Protein AF-A0A6N9AJL6-F1 (afdb_monomer)

pLDDT: mean 72.52, std 17.29, range [34.59, 95.25]

Sequence (184 aa):
MEKLESLEKQRALCEGCFDDLRELAQIHIEIDPQERRIAPEKPDWIFRLRTVYFHVIAITECDISADGIHIISAELRPVYEQMDILWKCLPHEFRLEEDRKLWTEEARDGLAQYNHPTMVSLALPLLKGGFGDVEVEPIYLQTVVWLGNFIRGYSLALAYLARVLGAESETDSRLLSVLDNSIR

Nearest PDB structures (foldseek):
  6duw-assembly1_A  TM=3.968E-01  e=6.979E-01  Homo sapiens
  8qae-assembly1_A  TM=3.496E-01  e=6.979E-01  synthetic construct
  7piu-assembly1_R  TM=2.916E-01  e=9.698E-01  Homo sapiens
  6wi9-assembly1_R  TM=2.788E-01  e=1.480E+00  Homo sapiens
  8trc-assembly1_B  TM=2.217E-01  e=2.859E+00  Rattus norvegicus

Foldseek 3Di:
DPPDDPPVVLLVLLVLLLVLLVLLLVLCCVLPPPPDDDDPPDPQLNVLLVVLSVLSVVLSPFDSDQLSLLSNLQSLQSNLVSLVVNLVVFPPVLHDPVCPPVSPDCSNVVSVLSHDDPPVVVVCCVPPPGDPDPVDRRDSNVVLSSSLVSSSNSLSSSCRSCVVRVNNPVSVVSSVVSNVSSVD

Secondary structure (DSSP, 8-state):
------HHHHHHHHHHHHHHHHHHHHHHHHHS-TTPPPPTTSHHHHHHHHHHHHHHHHHHTS-SSHHHHHHHHHHHHHHHHHHHHHHTTS-GGGS-STTTTIIIIIHHHHHTTSPPP-GGGTHHHHHHTS----SS---HHHHHHHHHHHHHHHHHHHHHHHHHHT-HHHHHHHHHHHHHHHT-

Radius of gyration: 16.75 Å; Cα contacts (8 Å, |Δi|>4): 155; chains: 1; bounding box: 38×39×46 Å

Mean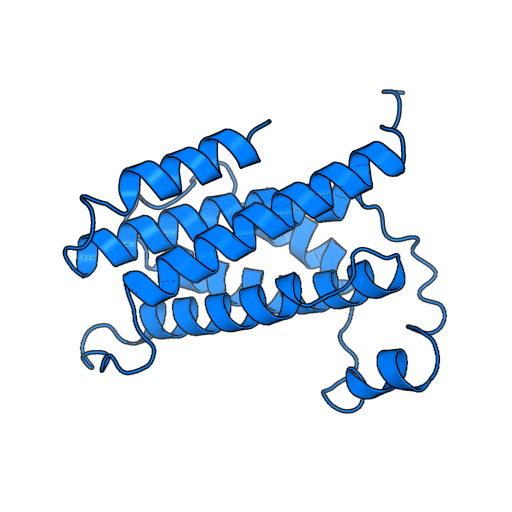 predicted aligned error: 9.89 Å

Solvent-accessible surface area (backbone atoms only — not comparable to full-atom values): 10695 Å² total; per-residue (Å²): 131,79,78,76,71,53,69,69,55,34,49,51,48,42,52,52,48,38,54,46,47,50,51,51,50,53,52,45,45,73,69,56,42,90,85,62,81,76,60,87,90,65,46,68,55,57,53,38,50,52,53,40,45,55,42,47,53,58,46,60,72,49,58,98,44,73,60,28,49,54,53,39,40,34,46,47,50,60,38,47,57,41,46,59,59,37,57,75,69,48,58,73,95,52,53,72,82,88,45,63,63,66,64,52,50,60,48,46,62,56,33,62,75,42,68,73,65,60,86,80,46,66,56,40,33,81,74,70,76,46,73,79,86,66,96,64,80,76,54,48,64,58,52,36,53,51,45,36,53,49,52,53,50,52,44,34,52,50,51,49,50,17,57,78,71,72,46,45,90,75,46,53,66,54,44,48,53,45,49,66,59,61,74,112

Structure (mmCIF, N/CA/C/O backbone):
data_AF-A0A6N9AJL6-F1
#
_entry.id   AF-A0A6N9AJL6-F1
#
loop_
_atom_site.group_PDB
_atom_site.id
_atom_site.type_symbol
_atom_site.label_atom_id
_atom_site.label_alt_id
_atom_site.label_comp_id
_atom_site.label_asym_id
_atom_site.label_entity_id
_atom_site.label_seq_id
_atom_site.pdbx_PDB_ins_code
_atom_site.Cartn_x
_atom_site.Cartn_y
_atom_site.Cartn_z
_atom_site.occupancy
_atom_site.B_iso_or_equiv
_atom_site.auth_seq_id
_atom_site.auth_comp_id
_atom_site.auth_asym_id
_atom_site.auth_atom_id
_atom_site.pdbx_PDB_model_num
ATOM 1 N N . MET A 1 1 ? 9.446 17.957 -25.884 1.00 36.22 1 MET A N 1
ATOM 2 C CA . MET A 1 1 ? 10.065 16.667 -25.524 1.00 36.22 1 MET A CA 1
ATOM 3 C C . MET A 1 1 ? 10.855 16.896 -24.256 1.00 36.22 1 MET A C 1
ATOM 5 O O . MET A 1 1 ? 12.014 17.291 -24.324 1.00 36.22 1 MET A O 1
ATOM 9 N N . GLU A 1 2 ? 10.186 16.771 -23.111 1.00 39.66 2 GLU A N 1
ATOM 10 C CA . GLU A 1 2 ? 10.875 16.678 -21.824 1.00 39.66 2 GLU A CA 1
ATOM 11 C C . GLU A 1 2 ? 11.869 15.520 -21.898 1.00 39.66 2 GLU A C 1
ATOM 13 O O . GLU A 1 2 ? 11.592 14.493 -22.523 1.00 39.66 2 GLU A O 1
ATOM 18 N N . LYS A 1 3 ? 13.072 15.726 -21.359 1.00 44.06 3 LYS A N 1
ATOM 19 C CA . LYS A 1 3 ? 14.089 14.679 -21.303 1.00 44.06 3 LYS A CA 1
ATOM 20 C C . LYS A 1 3 ? 13.499 13.528 -20.496 1.00 44.06 3 LYS A C 1
ATOM 22 O O . LYS A 1 3 ? 13.324 13.687 -19.293 1.00 44.06 3 LYS A O 1
ATOM 27 N N . LEU A 1 4 ? 13.210 12.407 -21.158 1.00 53.19 4 LEU A N 1
ATOM 28 C CA . LEU A 1 4 ? 12.989 11.131 -20.484 1.00 53.19 4 LEU A CA 1
ATOM 29 C C . LEU A 1 4 ? 14.112 10.973 -19.454 1.00 53.19 4 LEU A C 1
ATOM 31 O O . LEU A 1 4 ? 15.293 11.046 -19.810 1.00 53.19 4 LEU A O 1
ATOM 35 N N . GLU A 1 5 ? 13.745 10.865 -18.179 1.00 62.06 5 GLU A N 1
ATOM 36 C CA . GLU A 1 5 ? 14.700 10.577 -17.116 1.00 62.06 5 GLU A CA 1
ATOM 37 C C . GLU A 1 5 ? 15.480 9.312 -17.480 1.00 62.06 5 GLU A C 1
ATOM 39 O O . GLU A 1 5 ? 14.915 8.403 -18.095 1.00 62.06 5 GLU A O 1
ATOM 44 N N . SER A 1 6 ? 16.774 9.242 -17.151 1.00 72.62 6 SER A N 1
ATOM 45 C CA . SER A 1 6 ? 17.553 8.037 -17.453 1.00 72.62 6 SER A CA 1
ATOM 46 C C . SER A 1 6 ? 16.896 6.813 -16.807 1.00 72.62 6 SER A C 1
ATOM 48 O O . SER A 1 6 ? 16.339 6.913 -15.714 1.00 72.62 6 SER A O 1
ATOM 50 N N . LEU A 1 7 ? 16.969 5.651 -17.464 1.00 70.12 7 LEU A N 1
ATOM 51 C CA . LEU A 1 7 ? 16.425 4.391 -16.932 1.00 70.12 7 LEU A CA 1
ATOM 52 C C . LEU A 1 7 ? 16.920 4.102 -15.506 1.00 70.12 7 LEU A C 1
ATOM 54 O O . LEU A 1 7 ? 16.158 3.641 -14.667 1.00 70.12 7 LEU A O 1
ATOM 58 N N . GLU A 1 8 ? 18.175 4.447 -15.213 1.00 74.88 8 GLU A N 1
ATOM 59 C CA . GLU A 1 8 ? 18.763 4.350 -13.872 1.00 74.88 8 GLU A CA 1
ATOM 60 C C . GLU A 1 8 ? 18.028 5.214 -12.840 1.00 74.88 8 GLU A C 1
ATOM 62 O O . GLU A 1 8 ? 17.787 4.763 -11.724 1.00 74.88 8 GLU A O 1
ATOM 67 N N . LYS A 1 9 ? 17.624 6.437 -13.211 1.00 76.88 9 LYS A N 1
ATOM 68 C CA . LYS A 1 9 ? 16.857 7.319 -12.327 1.00 76.88 9 LYS A CA 1
ATOM 69 C C . LYS A 1 9 ? 15.448 6.775 -12.095 1.00 76.88 9 LYS A C 1
ATOM 71 O O . LYS A 1 9 ? 14.994 6.756 -10.959 1.00 76.88 9 LYS A O 1
ATOM 76 N N . GLN A 1 10 ? 14.787 6.279 -13.140 1.00 75.19 10 GLN A N 1
ATOM 77 C CA . GLN A 1 10 ? 13.452 5.686 -13.009 1.00 75.19 10 GLN A CA 1
ATOM 78 C C . GLN A 1 10 ? 13.478 4.421 -12.138 1.00 75.19 10 GLN A C 1
ATOM 80 O O . GLN A 1 10 ? 12.600 4.221 -11.304 1.00 75.19 10 GLN A O 1
ATOM 85 N N . ARG A 1 11 ? 14.526 3.600 -12.273 1.00 78.88 11 ARG A N 1
ATOM 86 C CA . ARG A 1 11 ? 14.757 2.443 -11.405 1.00 78.88 11 ARG A CA 1
ATOM 87 C C . ARG A 1 11 ? 14.961 2.857 -9.947 1.00 78.88 11 ARG A C 1
ATOM 89 O O . ARG A 1 11 ? 14.326 2.276 -9.075 1.00 78.88 11 ARG A O 1
ATOM 96 N N . ALA A 1 12 ? 15.787 3.872 -9.692 1.00 83.50 12 ALA A N 1
ATOM 97 C CA . ALA A 1 12 ? 16.006 4.391 -8.341 1.00 83.50 12 ALA A CA 1
ATOM 98 C C . ALA A 1 12 ? 14.714 4.949 -7.711 1.00 83.50 12 ALA A C 1
ATOM 100 O O . ALA A 1 12 ? 14.488 4.790 -6.516 1.00 83.50 12 ALA A O 1
ATOM 101 N N . LEU A 1 13 ? 13.834 5.563 -8.511 1.00 83.06 13 LEU A N 1
ATOM 102 C CA . LEU A 1 13 ? 12.513 6.004 -8.050 1.00 83.06 13 LEU A CA 1
ATOM 103 C C . LEU A 1 13 ? 11.596 4.821 -7.699 1.00 83.06 13 LEU A C 1
ATOM 105 O O . LEU A 1 13 ? 10.916 4.864 -6.675 1.00 83.06 13 LEU A O 1
ATOM 109 N N . CYS A 1 14 ? 11.604 3.744 -8.496 1.00 83.56 14 CYS A N 1
ATOM 110 C CA . CYS A 1 14 ? 10.906 2.504 -8.137 1.00 83.56 14 CYS A CA 1
ATOM 111 C C . CYS A 1 14 ? 11.454 1.897 -6.837 1.00 83.56 14 CYS A C 1
ATOM 113 O O . CYS A 1 14 ? 10.671 1.461 -5.997 1.00 83.56 14 CYS A O 1
ATOM 115 N N . GLU A 1 15 ? 12.778 1.885 -6.659 1.00 86.81 15 GLU A N 1
ATOM 116 C CA . GLU A 1 15 ? 13.434 1.422 -5.427 1.00 86.81 15 GLU A CA 1
ATOM 117 C C . GLU A 1 15 ? 12.969 2.241 -4.213 1.00 86.81 15 GLU A C 1
ATOM 119 O O . GLU A 1 15 ? 12.563 1.658 -3.209 1.00 86.81 15 GLU A O 1
ATOM 124 N N . GLY A 1 16 ? 12.895 3.570 -4.339 1.00 89.38 16 GLY A N 1
ATOM 125 C CA . GLY A 1 16 ? 12.339 4.436 -3.294 1.00 89.38 16 GLY A CA 1
ATOM 126 C C . GLY A 1 16 ? 10.878 4.115 -2.956 1.00 89.38 16 GLY A C 1
ATOM 127 O O . GLY A 1 16 ? 10.529 3.997 -1.785 1.00 89.38 16 GLY A O 1
ATOM 128 N N . CYS A 1 17 ? 10.035 3.867 -3.964 1.00 89.75 17 CYS A N 1
ATOM 129 C CA . CYS A 1 17 ? 8.646 3.454 -3.736 1.00 89.75 17 CYS A CA 1
ATOM 130 C C . CYS A 1 17 ? 8.547 2.120 -2.974 1.00 89.75 17 CYS A C 1
ATOM 132 O O . CYS A 1 17 ? 7.619 1.904 -2.197 1.00 89.75 17 CYS A O 1
ATOM 134 N N . PHE A 1 18 ? 9.484 1.201 -3.205 1.00 90.19 18 PHE A N 1
ATOM 135 C CA . PHE A 1 18 ? 9.527 -0.086 -2.512 1.00 90.19 18 PHE A CA 1
ATOM 136 C C . PHE A 1 18 ? 9.895 0.082 -1.044 1.00 90.19 18 PHE A C 1
ATOM 138 O O . PHE A 1 18 ? 9.300 -0.572 -0.189 1.00 90.19 18 PHE A O 1
ATOM 145 N N . ASP A 1 19 ? 10.846 0.962 -0.751 1.00 92.06 19 ASP A N 1
ATOM 146 C CA . ASP A 1 19 ? 11.224 1.288 0.621 1.00 92.06 19 ASP A CA 1
ATOM 147 C C . ASP A 1 19 ? 10.063 1.946 1.378 1.00 92.06 19 ASP A C 1
ATOM 149 O O . ASP A 1 19 ? 9.749 1.525 2.493 1.00 92.06 19 ASP A O 1
ATOM 153 N N . ASP A 1 20 ? 9.343 2.871 0.739 1.00 93.69 20 ASP A N 1
ATOM 154 C CA . ASP A 1 20 ? 8.124 3.468 1.295 1.00 93.69 20 ASP A CA 1
ATOM 155 C C . ASP A 1 20 ? 7.046 2.404 1.575 1.00 93.69 20 ASP A C 1
ATOM 157 O O . ASP A 1 20 ? 6.430 2.388 2.641 1.00 93.69 20 ASP A O 1
ATOM 161 N N . LEU A 1 21 ? 6.832 1.463 0.651 1.00 93.06 21 LEU A N 1
ATOM 162 C CA . LEU A 1 21 ? 5.878 0.368 0.839 1.00 93.06 21 LEU A CA 1
ATOM 163 C C . LEU A 1 21 ? 6.270 -0.586 1.976 1.00 93.06 21 LEU A C 1
ATOM 165 O O . LEU A 1 21 ? 5.392 -1.031 2.720 1.00 93.06 21 LEU A O 1
ATOM 169 N N . ARG A 1 22 ? 7.564 -0.880 2.149 1.00 93.88 22 ARG A N 1
ATOM 170 C CA . ARG A 1 22 ? 8.064 -1.675 3.286 1.00 93.88 22 ARG A CA 1
ATOM 171 C C . ARG A 1 22 ? 7.805 -0.963 4.607 1.00 93.88 22 ARG A C 1
ATOM 173 O O . ARG A 1 22 ? 7.332 -1.595 5.552 1.00 93.88 22 ARG A O 1
ATOM 180 N N . GLU A 1 23 ? 8.051 0.342 4.658 1.00 94.75 23 GLU A N 1
ATOM 181 C CA . GLU A 1 23 ? 7.764 1.154 5.840 1.00 94.75 23 GLU A CA 1
ATOM 182 C C . GLU A 1 23 ? 6.261 1.154 6.160 1.00 94.75 23 GLU A C 1
ATOM 184 O O . GLU A 1 23 ? 5.869 0.916 7.302 1.00 94.75 23 GLU A O 1
ATOM 189 N N . LEU A 1 24 ? 5.391 1.304 5.156 1.00 95.25 24 LEU A N 1
ATOM 190 C CA . LEU A 1 24 ? 3.939 1.224 5.353 1.00 95.25 24 LEU A CA 1
ATOM 191 C C . LEU A 1 24 ? 3.468 -0.166 5.798 1.00 95.25 24 LEU A C 1
ATOM 193 O O . LEU A 1 24 ? 2.533 -0.271 6.593 1.00 95.25 24 LEU A O 1
ATOM 197 N N . ALA A 1 25 ? 4.097 -1.243 5.322 1.00 93.75 25 ALA A N 1
ATOM 198 C CA . ALA A 1 25 ? 3.806 -2.594 5.795 1.00 93.75 25 ALA A CA 1
ATOM 199 C C . ALA A 1 25 ? 4.175 -2.769 7.277 1.00 93.75 25 ALA A C 1
ATOM 201 O O . ALA A 1 25 ? 3.409 -3.368 8.037 1.00 93.75 25 ALA A O 1
ATOM 202 N N . GLN A 1 26 ? 5.311 -2.206 7.693 1.00 94.38 26 GLN A N 1
ATOM 203 C CA . GLN A 1 26 ? 5.742 -2.200 9.086 1.00 94.38 26 GLN A CA 1
ATOM 204 C C . GLN A 1 26 ? 4.790 -1.373 9.966 1.00 94.38 26 GLN A C 1
ATOM 206 O O . GLN A 1 26 ? 4.356 -1.836 11.018 1.00 94.38 26 GLN A O 1
ATOM 211 N N . ILE A 1 27 ? 4.374 -0.194 9.505 1.00 94.06 27 ILE A N 1
ATOM 212 C CA . ILE A 1 27 ? 3.364 0.620 10.194 1.00 94.06 27 ILE A CA 1
ATOM 213 C C . ILE A 1 27 ? 2.037 -0.147 10.324 1.00 94.06 27 ILE A C 1
ATOM 215 O O . ILE A 1 27 ? 1.430 -0.163 11.394 1.00 94.06 27 ILE A O 1
ATOM 219 N N . HIS A 1 28 ? 1.588 -0.830 9.265 1.00 94.44 28 HIS A N 1
ATOM 220 C CA . HIS A 1 28 ? 0.349 -1.607 9.311 1.00 94.44 28 HIS A CA 1
ATOM 221 C C . HIS A 1 28 ? 0.384 -2.655 10.420 1.00 94.44 28 HIS A C 1
ATOM 223 O O . HIS A 1 28 ? -0.555 -2.710 11.209 1.00 94.44 28 HIS A O 1
ATOM 229 N N . ILE A 1 29 ? 1.432 -3.484 10.494 1.00 93.25 29 ILE A N 1
ATOM 230 C CA . ILE A 1 29 ? 1.467 -4.590 11.461 1.00 93.25 29 ILE A CA 1
ATOM 231 C C . ILE A 1 29 ? 1.535 -4.097 12.912 1.00 93.25 29 ILE A C 1
ATOM 233 O O . ILE A 1 29 ? 1.043 -4.773 13.813 1.00 93.25 29 ILE A O 1
ATOM 237 N N . GLU A 1 30 ? 2.100 -2.913 13.140 1.00 92.19 30 GLU A N 1
ATOM 238 C CA . GLU A 1 30 ? 2.126 -2.276 14.456 1.00 92.19 30 GLU A CA 1
ATOM 239 C C . GLU A 1 30 ? 0.742 -1.768 14.881 1.00 92.19 30 GLU A C 1
ATOM 241 O O . GLU A 1 30 ? 0.355 -1.935 16.038 1.00 92.19 30 GLU A O 1
ATOM 246 N N . ILE A 1 31 ? -0.033 -1.204 13.947 1.00 91.44 31 ILE A N 1
ATOM 247 C CA . ILE A 1 31 ? -1.404 -0.739 14.206 1.00 91.44 31 ILE A CA 1
ATOM 248 C C . ILE A 1 31 ? -2.384 -1.923 14.308 1.00 91.44 31 ILE A C 1
ATOM 250 O O . ILE A 1 31 ? -3.256 -1.966 15.182 1.00 91.44 31 ILE A O 1
ATOM 254 N N . ASP A 1 32 ? -2.281 -2.875 13.381 1.00 90.44 32 ASP A N 1
ATOM 255 C CA . ASP A 1 32 ? -3.158 -4.033 13.233 1.00 90.44 32 ASP A CA 1
ATOM 256 C C . ASP A 1 32 ? -2.355 -5.339 13.116 1.00 90.44 32 ASP A C 1
ATOM 258 O O . ASP A 1 32 ? -2.196 -5.886 12.018 1.00 90.44 32 ASP A O 1
ATOM 262 N N . PRO A 1 33 ? -1.880 -5.890 14.249 1.00 86.25 33 PRO A N 1
ATOM 263 C CA . PRO A 1 33 ? -1.168 -7.158 14.242 1.00 86.25 33 PRO A CA 1
ATOM 264 C C . PRO A 1 33 ? -2.085 -8.293 13.771 1.00 86.25 33 PRO A C 1
ATOM 266 O O . PRO A 1 33 ? -3.279 -8.325 14.086 1.00 86.25 33 PRO A O 1
ATOM 269 N N . GLN A 1 34 ? -1.524 -9.274 13.055 1.00 77.44 34 GLN A N 1
ATOM 270 C CA . GLN A 1 34 ? -2.279 -10.382 12.438 1.00 77.44 34 GLN A CA 1
ATOM 271 C C . GLN A 1 34 ? -3.184 -11.140 13.426 1.00 77.44 34 GLN A C 1
ATOM 273 O O . GLN A 1 34 ? -4.262 -11.615 13.065 1.00 77.44 34 GLN A O 1
ATOM 278 N N . GLU A 1 35 ? -2.767 -11.218 14.686 1.00 81.38 35 GLU A N 1
ATOM 279 C CA . GLU A 1 35 ? -3.455 -11.919 15.773 1.00 81.38 35 GLU A CA 1
ATOM 280 C C . GLU A 1 35 ? -4.677 -11.155 16.307 1.00 81.38 35 GLU A C 1
ATOM 282 O O . GLU A 1 35 ? -5.539 -11.737 16.979 1.00 81.38 35 GLU A O 1
ATOM 287 N N . ARG A 1 36 ? -4.786 -9.850 16.015 1.00 83.69 36 ARG A N 1
ATOM 288 C CA . ARG A 1 36 ? -5.891 -9.016 16.488 1.00 83.69 36 ARG A CA 1
ATOM 289 C C . ARG A 1 36 ? -7.202 -9.505 15.881 1.00 83.69 36 ARG A C 1
ATOM 291 O O . ARG A 1 36 ? -7.364 -9.588 14.660 1.00 83.69 36 ARG A O 1
ATOM 298 N N . ARG A 1 37 ? -8.182 -9.780 16.744 1.00 81.06 37 ARG A N 1
ATOM 299 C CA . ARG A 1 37 ? -9.553 -10.096 16.324 1.00 81.06 37 ARG A CA 1
ATOM 300 C C . ARG A 1 37 ? -10.261 -8.829 15.857 1.00 81.06 37 ARG A C 1
ATOM 302 O O . ARG A 1 37 ? -10.263 -7.820 16.558 1.00 81.06 37 ARG A O 1
ATOM 309 N N . ILE A 1 38 ? -10.905 -8.904 14.697 1.00 75.38 38 ILE A N 1
ATOM 310 C CA . ILE A 1 38 ? -11.720 -7.810 14.168 1.00 75.38 38 ILE A CA 1
ATOM 311 C C . ILE A 1 38 ? -13.131 -7.942 14.739 1.00 75.38 38 ILE A C 1
ATOM 313 O O . ILE A 1 38 ? -13.769 -8.988 14.605 1.00 75.38 38 ILE A O 1
ATOM 317 N N . ALA A 1 39 ? -13.610 -6.885 15.395 1.00 69.06 39 ALA A N 1
ATOM 318 C CA . ALA A 1 39 ? -14.975 -6.836 15.900 1.00 69.06 39 ALA A CA 1
ATOM 319 C C . ALA A 1 39 ? -15.978 -6.930 14.727 1.00 69.06 39 ALA A C 1
ATOM 321 O O . ALA A 1 39 ? -15.790 -6.257 13.708 1.00 69.06 39 ALA A O 1
ATOM 322 N N . PRO A 1 40 ? -17.062 -7.714 14.858 1.00 65.19 40 PRO A N 1
ATOM 323 C CA . PRO A 1 40 ? -17.996 -8.011 13.764 1.00 65.19 40 PRO A CA 1
ATOM 324 C C . PRO A 1 40 ? -18.806 -6.801 13.271 1.00 65.19 40 PRO A C 1
ATOM 326 O O . PRO A 1 40 ? -19.533 -6.906 12.290 1.00 65.19 40 PRO A O 1
ATOM 329 N N . GLU A 1 41 ? -18.676 -5.652 13.929 1.00 66.38 41 GLU A N 1
ATOM 330 C CA . GLU A 1 41 ? -19.482 -4.452 13.692 1.00 66.38 41 GLU A CA 1
ATOM 331 C C . GLU A 1 41 ? -18.886 -3.525 12.614 1.00 66.38 41 GLU A C 1
ATOM 333 O O . GLU A 1 41 ? -19.597 -2.688 12.063 1.00 66.38 41 GLU A O 1
ATOM 338 N N . LYS A 1 42 ? -17.591 -3.681 12.274 1.00 62.31 42 LYS A N 1
ATOM 339 C CA . LYS A 1 42 ? -16.900 -2.951 11.183 1.00 62.31 42 LYS A CA 1
ATOM 340 C C . LYS A 1 42 ? -15.901 -3.818 10.374 1.00 62.31 42 LYS A C 1
ATOM 342 O O . LYS A 1 42 ? -14.765 -3.390 10.169 1.00 62.31 42 LYS A O 1
ATOM 347 N N . PRO A 1 43 ? -16.267 -5.033 9.925 1.00 63.47 43 PRO A N 1
ATOM 348 C CA . PRO A 1 43 ? -15.310 -5.992 9.379 1.00 63.47 43 PRO A CA 1
ATOM 349 C C . PRO A 1 43 ? -14.754 -5.590 8.007 1.00 63.47 43 PRO A C 1
ATOM 351 O O . PRO A 1 43 ? -13.563 -5.758 7.766 1.00 63.47 43 PRO A O 1
ATOM 354 N N . ASP A 1 44 ? -15.587 -5.050 7.112 1.00 78.31 44 ASP A N 1
ATOM 355 C CA . ASP A 1 44 ? -15.275 -5.067 5.675 1.00 78.31 44 ASP A CA 1
ATOM 356 C C . ASP A 1 44 ? -14.032 -4.244 5.303 1.00 78.31 44 ASP A C 1
ATOM 358 O O . ASP A 1 44 ? -13.126 -4.760 4.657 1.00 78.31 44 ASP A O 1
ATOM 362 N N . TRP A 1 45 ? -13.921 -2.992 5.756 1.00 84.00 45 TRP A N 1
ATOM 363 C CA . TRP A 1 45 ? -12.801 -2.140 5.343 1.00 84.00 45 TRP A CA 1
ATOM 364 C C . TRP A 1 45 ? -11.468 -2.534 6.003 1.00 84.00 45 TRP A C 1
ATOM 366 O O . TRP A 1 45 ? -10.430 -2.435 5.358 1.00 84.00 45 TRP A O 1
ATOM 376 N N . ILE A 1 46 ? -11.476 -3.051 7.239 1.00 87.06 46 ILE A N 1
ATOM 377 C CA . ILE A 1 46 ? -10.253 -3.551 7.893 1.00 87.06 46 ILE A CA 1
ATOM 378 C C . ILE A 1 46 ? -9.762 -4.821 7.187 1.00 87.06 46 ILE A C 1
ATOM 380 O O . ILE A 1 46 ? -8.571 -4.950 6.915 1.00 87.06 46 ILE A O 1
ATOM 384 N N . PHE A 1 47 ? -10.665 -5.746 6.835 1.00 86.38 47 PHE A N 1
ATOM 385 C CA . PHE A 1 47 ? -10.287 -6.934 6.063 1.00 86.38 47 PHE A CA 1
ATOM 386 C C . PHE A 1 47 ? -9.690 -6.565 4.707 1.00 86.38 47 PHE A C 1
ATOM 388 O O . PHE A 1 47 ? -8.659 -7.119 4.335 1.00 86.38 47 PHE A O 1
ATOM 395 N N . ARG A 1 48 ? -10.281 -5.593 4.005 1.00 88.19 48 ARG A N 1
ATOM 396 C CA . ARG A 1 48 ? -9.722 -5.073 2.749 1.00 88.19 48 ARG A CA 1
ATOM 397 C C . ARG A 1 48 ? -8.337 -4.481 2.943 1.00 88.19 48 ARG A C 1
ATOM 399 O O . ARG A 1 48 ? -7.457 -4.753 2.136 1.00 88.19 48 ARG A O 1
ATOM 406 N N . LEU A 1 49 ? -8.126 -3.725 4.019 1.00 90.12 49 LEU A N 1
ATOM 407 C CA . LEU A 1 49 ? -6.819 -3.151 4.319 1.00 90.12 49 LEU A CA 1
ATOM 408 C C . LEU A 1 49 ? -5.777 -4.248 4.576 1.00 90.12 49 LEU A C 1
ATOM 410 O O . LEU A 1 49 ? -4.659 -4.148 4.082 1.00 90.12 49 LEU A O 1
ATOM 414 N N . ARG A 1 50 ? -6.143 -5.336 5.268 1.00 89.00 50 ARG A N 1
ATOM 415 C CA . ARG A 1 50 ? -5.273 -6.517 5.420 1.00 89.00 50 ARG A CA 1
ATOM 416 C C . ARG A 1 50 ? -4.987 -7.205 4.083 1.00 89.00 50 ARG A C 1
ATOM 418 O O . ARG A 1 50 ? -3.866 -7.643 3.856 1.00 89.00 50 ARG A O 1
ATOM 425 N N . THR A 1 51 ? -5.967 -7.287 3.181 1.00 89.19 51 THR A N 1
ATOM 426 C CA . THR A 1 51 ? -5.733 -7.777 1.812 1.00 89.19 51 THR A CA 1
ATOM 427 C C . THR A 1 51 ? -4.727 -6.895 1.076 1.00 89.19 51 THR A C 1
ATOM 429 O O . THR A 1 51 ? -3.790 -7.423 0.488 1.00 89.19 51 THR A O 1
ATOM 432 N N . VAL A 1 52 ? -4.867 -5.56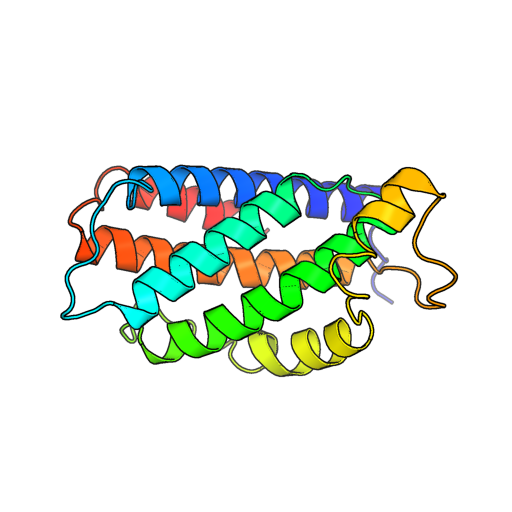8 1.164 1.00 90.25 52 VAL A N 1
ATOM 433 C CA . VAL A 1 52 ? -3.893 -4.611 0.613 1.00 90.25 52 VAL A CA 1
ATOM 434 C C . VAL A 1 52 ? -2.503 -4.861 1.196 1.00 90.25 52 VAL A C 1
ATOM 436 O O . VAL A 1 52 ? -1.552 -4.976 0.434 1.00 90.25 52 VAL A O 1
ATOM 439 N N . TYR A 1 53 ? -2.385 -5.038 2.514 1.00 90.94 53 TYR A N 1
ATOM 440 C CA . TYR A 1 53 ? -1.119 -5.379 3.166 1.00 90.94 53 TYR A CA 1
ATOM 441 C C . TYR A 1 53 ? -0.452 -6.629 2.573 1.00 90.94 53 TYR A C 1
ATOM 443 O O . TYR A 1 53 ? 0.743 -6.600 2.297 1.00 90.94 53 TYR A O 1
ATOM 451 N N . PHE A 1 54 ? -1.192 -7.712 2.320 1.00 86.31 54 PHE A N 1
ATOM 452 C CA . PHE A 1 54 ? -0.594 -8.918 1.731 1.00 86.31 54 PHE A CA 1
ATOM 453 C C . PHE A 1 54 ? -0.048 -8.681 0.319 1.00 86.31 54 PHE A C 1
ATOM 455 O O . PHE A 1 54 ? 1.020 -9.193 -0.011 1.00 86.31 54 PHE A O 1
ATOM 462 N N . HIS A 1 55 ? -0.729 -7.866 -0.487 1.00 86.44 55 HIS A N 1
ATOM 463 C CA . HIS A 1 55 ? -0.208 -7.458 -1.791 1.00 86.44 55 HIS A CA 1
ATOM 464 C C . HIS A 1 55 ? 1.020 -6.547 -1.667 1.00 86.44 55 HIS A C 1
ATOM 466 O O . HIS A 1 55 ? 1.941 -6.670 -2.465 1.00 86.44 55 HIS A O 1
ATOM 472 N N . VAL A 1 56 ? 1.083 -5.673 -0.654 1.00 89.75 56 VAL A N 1
ATOM 473 C CA . VAL A 1 56 ? 2.287 -4.867 -0.375 1.00 89.75 56 VAL A CA 1
ATOM 474 C C . VAL A 1 56 ? 3.488 -5.768 -0.126 1.00 89.75 56 VAL A C 1
ATOM 476 O O . VAL A 1 56 ? 4.531 -5.561 -0.738 1.00 89.75 56 VAL A O 1
ATOM 479 N N . ILE A 1 57 ? 3.333 -6.789 0.720 1.00 86.06 57 ILE A N 1
ATOM 480 C CA . ILE A 1 57 ? 4.404 -7.756 0.986 1.00 86.06 57 ILE A CA 1
ATOM 481 C C . ILE A 1 57 ? 4.855 -8.415 -0.321 1.00 86.06 57 ILE A C 1
ATOM 483 O O . ILE A 1 57 ? 6.037 -8.330 -0.653 1.00 86.06 57 ILE A O 1
ATOM 487 N N . ALA A 1 58 ? 3.917 -8.950 -1.111 1.00 82.69 58 ALA A N 1
ATOM 488 C CA . ALA A 1 58 ? 4.221 -9.581 -2.397 1.00 82.69 58 ALA A CA 1
ATOM 489 C C . ALA A 1 58 ? 4.960 -8.640 -3.370 1.00 82.69 58 ALA A C 1
ATOM 491 O O . ALA A 1 58 ? 5.945 -9.040 -3.988 1.00 82.69 58 ALA A O 1
ATOM 492 N N . ILE A 1 59 ? 4.534 -7.375 -3.470 1.00 84.88 59 ILE A N 1
ATOM 493 C CA . ILE A 1 59 ? 5.202 -6.355 -4.291 1.00 84.88 59 ILE A CA 1
ATOM 494 C C . ILE A 1 59 ? 6.639 -6.139 -3.805 1.00 84.88 59 ILE A C 1
ATOM 496 O O . ILE A 1 59 ? 7.566 -6.183 -4.607 1.00 84.88 59 ILE A O 1
ATOM 500 N N . THR A 1 60 ? 6.843 -5.935 -2.501 1.00 86.12 60 THR A N 1
ATOM 501 C CA . THR A 1 60 ? 8.160 -5.580 -1.938 1.00 86.12 60 THR A CA 1
ATOM 502 C C . THR A 1 60 ? 9.181 -6.722 -1.923 1.00 86.12 60 THR A C 1
ATOM 504 O O . THR A 1 60 ? 10.377 -6.459 -1.747 1.00 86.12 60 THR A O 1
ATOM 507 N N . GLU A 1 61 ? 8.723 -7.964 -2.109 1.00 82.38 61 GLU A N 1
ATOM 508 C CA 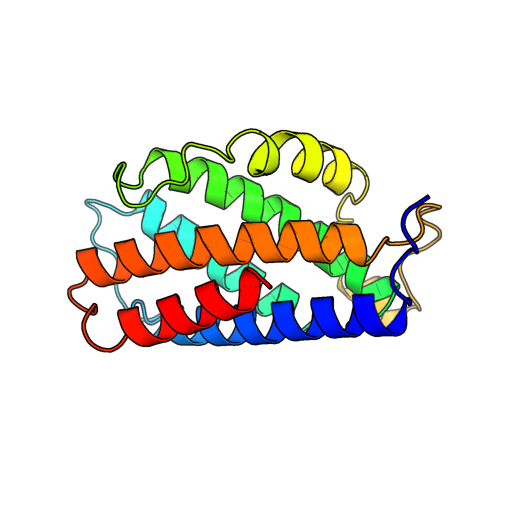. GLU A 1 61 ? 9.547 -9.168 -2.284 1.00 82.38 61 GLU A CA 1
ATOM 509 C C . GLU A 1 61 ? 10.005 -9.379 -3.739 1.00 82.38 61 GLU A C 1
ATOM 511 O O . GLU A 1 61 ? 10.865 -10.222 -3.994 1.00 82.38 61 GLU A O 1
ATOM 516 N N . CYS A 1 62 ? 9.460 -8.624 -4.699 1.00 79.75 62 CYS A N 1
ATOM 517 C CA . CYS A 1 62 ? 9.856 -8.713 -6.101 1.00 79.75 62 CYS A CA 1
ATOM 518 C C . CYS A 1 62 ? 11.184 -7.989 -6.377 1.00 79.75 62 CYS A C 1
ATOM 520 O O . CYS A 1 62 ? 11.450 -6.908 -5.849 1.00 79.75 62 CYS A O 1
ATOM 522 N N . ASP A 1 63 ? 11.988 -8.543 -7.288 1.00 73.56 63 ASP A N 1
ATOM 523 C CA . ASP A 1 63 ? 13.161 -7.853 -7.830 1.00 73.56 63 ASP A CA 1
ATOM 524 C C . ASP A 1 63 ? 12.739 -6.697 -8.744 1.00 73.56 63 ASP A C 1
ATOM 526 O O . ASP A 1 63 ? 11.832 -6.835 -9.559 1.00 73.56 63 ASP A O 1
ATOM 530 N N . ILE A 1 64 ? 13.448 -5.567 -8.694 1.00 71.81 64 ILE A N 1
ATOM 531 C CA . ILE A 1 64 ? 13.199 -4.431 -9.598 1.00 71.81 64 ILE A CA 1
ATOM 532 C C . ILE A 1 64 ? 13.972 -4.668 -10.903 1.00 71.81 64 ILE A C 1
ATOM 534 O O . ILE A 1 64 ? 15.056 -4.130 -11.146 1.00 71.81 64 ILE A O 1
ATOM 538 N N . SER A 1 65 ? 13.416 -5.559 -11.721 1.00 68.31 65 SER A N 1
ATOM 539 C CA . SER A 1 65 ? 13.851 -5.919 -13.074 1.00 68.31 65 SER A CA 1
ATOM 540 C C . SER A 1 65 ? 12.680 -5.779 -14.053 1.00 68.31 65 SER A C 1
ATOM 542 O O . SER A 1 65 ? 11.543 -5.604 -13.622 1.00 68.31 65 SER A O 1
ATOM 544 N N . ALA A 1 66 ? 12.920 -5.882 -15.364 1.00 61.84 66 ALA A N 1
ATOM 545 C CA . ALA A 1 66 ? 11.830 -5.854 -16.345 1.00 61.84 66 ALA A CA 1
ATOM 546 C C . ALA A 1 66 ? 10.769 -6.939 -16.053 1.00 61.84 66 ALA A C 1
ATOM 548 O O . ALA A 1 66 ? 9.582 -6.628 -15.989 1.00 61.84 66 ALA A O 1
ATOM 549 N N . ASP A 1 67 ? 11.199 -8.172 -15.760 1.00 61.31 67 ASP A N 1
ATOM 550 C CA . ASP A 1 67 ? 10.312 -9.269 -15.340 1.00 61.31 67 ASP A CA 1
ATOM 551 C C . ASP A 1 67 ? 9.585 -8.960 -14.026 1.00 61.31 67 ASP A C 1
ATOM 553 O O . ASP A 1 67 ? 8.397 -9.243 -13.877 1.00 61.31 67 ASP A O 1
ATOM 557 N N . GLY A 1 68 ? 10.284 -8.340 -13.075 1.00 61.16 68 GLY A N 1
ATOM 558 C CA . GLY A 1 68 ? 9.705 -7.931 -11.803 1.00 61.16 68 GLY A CA 1
ATOM 559 C C . GLY A 1 68 ? 8.611 -6.880 -11.946 1.00 61.16 68 GLY A C 1
ATOM 560 O O . GLY A 1 68 ? 7.571 -7.000 -11.306 1.00 61.16 68 GLY A O 1
ATOM 561 N N . ILE A 1 69 ? 8.772 -5.900 -12.841 1.00 67.38 69 ILE A N 1
ATOM 562 C CA . ILE A 1 69 ? 7.746 -4.878 -13.111 1.00 67.38 69 ILE A CA 1
ATOM 563 C C . ILE A 1 69 ? 6.448 -5.503 -13.641 1.00 67.38 69 ILE A C 1
ATOM 565 O O . ILE A 1 69 ? 5.360 -5.034 -13.290 1.00 67.38 69 ILE A O 1
ATOM 569 N N . HIS A 1 70 ? 6.524 -6.591 -14.412 1.00 65.50 70 HIS A N 1
ATOM 570 C CA . HIS A 1 70 ? 5.328 -7.320 -14.842 1.00 65.50 70 HIS A CA 1
ATOM 571 C C . HIS A 1 70 ? 4.594 -7.978 -13.662 1.00 65.50 70 HIS A C 1
ATOM 573 O O . HIS A 1 70 ? 3.367 -7.884 -13.589 1.00 65.50 70 HIS A O 1
ATOM 579 N N . ILE A 1 71 ? 5.324 -8.580 -12.714 1.00 65.56 71 ILE A N 1
ATOM 580 C CA . ILE A 1 71 ? 4.743 -9.153 -11.483 1.00 65.56 71 ILE A CA 1
ATOM 581 C C . ILE A 1 71 ? 4.100 -8.051 -10.640 1.00 65.56 71 ILE A C 1
ATOM 583 O O . ILE A 1 71 ? 2.940 -8.160 -10.250 1.00 65.56 71 ILE A O 1
ATOM 587 N N . ILE A 1 72 ? 4.824 -6.953 -10.427 1.00 74.12 72 ILE A N 1
ATOM 588 C CA . ILE A 1 72 ? 4.368 -5.800 -9.644 1.00 74.12 72 ILE A CA 1
ATOM 589 C C . ILE A 1 72 ? 3.076 -5.228 -10.229 1.00 74.12 72 ILE A C 1
ATOM 591 O O . ILE A 1 72 ? 2.128 -4.952 -9.500 1.00 74.12 72 ILE A O 1
ATOM 595 N N . SER A 1 73 ? 3.007 -5.089 -11.552 1.00 68.94 73 SER A N 1
ATOM 596 C CA . SER A 1 73 ? 1.811 -4.597 -12.241 1.00 68.94 73 SER A CA 1
ATOM 597 C C . SER A 1 73 ? 0.612 -5.533 -12.023 1.00 68.94 73 SER A C 1
ATOM 599 O O . SER A 1 73 ? -0.499 -5.076 -11.748 1.00 68.94 73 SER A O 1
ATOM 601 N N . ALA A 1 74 ? 0.827 -6.850 -12.055 1.00 68.81 74 ALA A N 1
ATOM 6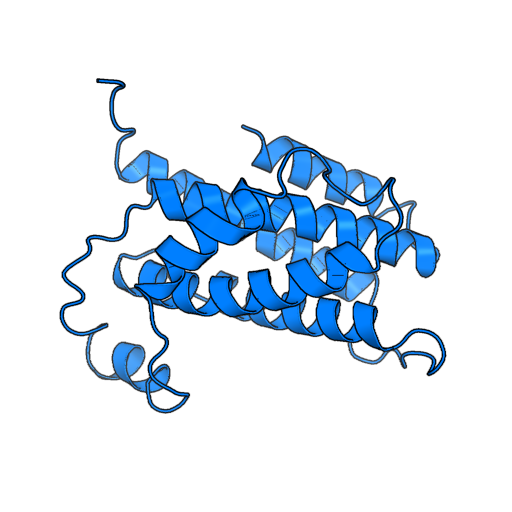02 C CA . ALA A 1 74 ? -0.232 -7.818 -11.778 1.00 68.81 74 ALA A CA 1
ATOM 603 C C . ALA A 1 74 ? -0.752 -7.740 -10.326 1.00 68.81 74 ALA A C 1
ATOM 605 O O . ALA A 1 74 ? -1.954 -7.900 -10.115 1.00 68.81 74 ALA A O 1
ATOM 606 N N . GLU A 1 75 ? 0.117 -7.448 -9.353 1.00 78.81 75 GL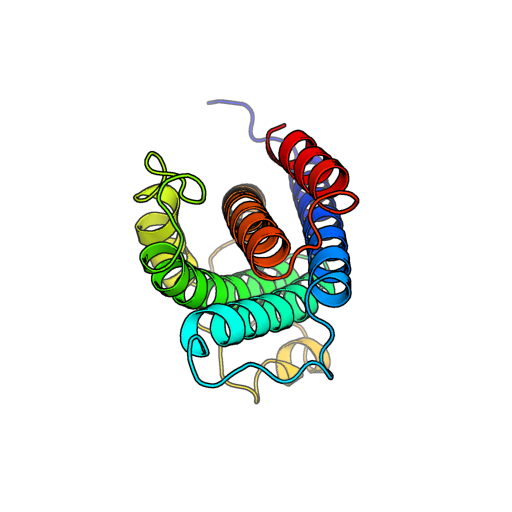U A N 1
ATOM 607 C CA . GLU A 1 75 ? -0.239 -7.256 -7.936 1.00 78.81 75 GLU A CA 1
ATOM 608 C C . GLU A 1 75 ? -0.890 -5.891 -7.655 1.00 78.81 75 GLU A C 1
ATOM 610 O O . GLU A 1 75 ? -1.775 -5.773 -6.805 1.00 78.81 75 GLU A O 1
ATOM 615 N N . LEU A 1 76 ? -0.523 -4.846 -8.400 1.00 77.94 76 LEU A N 1
ATOM 616 C CA . LEU A 1 76 ? -1.121 -3.518 -8.248 1.00 77.94 76 LEU A CA 1
ATOM 617 C C . LEU A 1 76 ? -2.610 -3.508 -8.607 1.00 77.94 76 LEU A C 1
ATOM 619 O O . LEU A 1 76 ? -3.397 -2.804 -7.977 1.00 77.94 76 LEU A O 1
ATOM 623 N N . ARG A 1 77 ? -3.041 -4.306 -9.587 1.00 76.50 77 ARG A N 1
ATOM 624 C CA . ARG A 1 77 ? -4.453 -4.360 -9.994 1.00 76.50 77 ARG A CA 1
ATOM 625 C C . ARG A 1 77 ? -5.410 -4.714 -8.839 1.00 76.50 77 ARG A C 1
ATOM 627 O O . ARG A 1 77 ? -6.313 -3.915 -8.578 1.00 76.50 77 ARG A O 1
ATOM 634 N N . PRO A 1 78 ? -5.262 -5.856 -8.137 1.00 76.81 78 PRO A N 1
ATOM 635 C CA . PRO A 1 78 ? -6.128 -6.183 -7.010 1.00 76.81 78 PRO A CA 1
ATOM 636 C C . PRO A 1 78 ? -5.979 -5.187 -5.852 1.00 76.81 78 PRO A C 1
ATOM 638 O O . PRO A 1 78 ? -6.976 -4.899 -5.191 1.00 76.81 78 PRO A O 1
ATOM 641 N N . VAL A 1 79 ? -4.796 -4.589 -5.643 1.00 84.12 79 VAL A N 1
ATOM 642 C CA . VAL A 1 79 ? -4.614 -3.489 -4.677 1.00 84.12 79 VAL A CA 1
ATOM 643 C C . VAL A 1 79 ? -5.554 -2.330 -4.986 1.00 84.12 79 VAL A C 1
ATOM 645 O O . VAL A 1 79 ? -6.318 -1.916 -4.114 1.00 84.12 79 VAL A O 1
ATOM 648 N N . TYR A 1 80 ? -5.554 -1.836 -6.224 1.00 81.44 80 TYR A N 1
ATOM 649 C CA . TYR A 1 80 ? -6.429 -0.736 -6.630 1.00 81.44 80 TYR A CA 1
ATOM 650 C C . TYR A 1 80 ? -7.915 -1.090 -6.514 1.00 81.44 80 TYR A C 1
ATOM 652 O O . TYR A 1 80 ? -8.716 -0.239 -6.126 1.00 81.44 80 TYR A O 1
ATOM 660 N N . GLU A 1 81 ? -8.301 -2.340 -6.787 1.00 81.62 81 GLU A N 1
ATOM 661 C CA . GLU A 1 81 ? -9.678 -2.811 -6.589 1.00 81.62 81 GLU A CA 1
ATOM 662 C C . GLU A 1 81 ? -10.084 -2.797 -5.106 1.00 81.62 81 GLU A C 1
ATOM 664 O O . GLU A 1 81 ? -11.168 -2.314 -4.767 1.00 81.62 81 GLU A O 1
ATOM 669 N N . GLN A 1 82 ? -9.218 -3.273 -4.201 1.00 84.38 82 GLN A N 1
ATOM 670 C CA . GLN A 1 82 ? -9.491 -3.216 -2.761 1.00 84.38 82 GLN A CA 1
ATOM 671 C C . GLN A 1 82 ? -9.539 -1.776 -2.249 1.00 84.38 82 GLN A C 1
ATOM 673 O O . GLN A 1 82 ? -10.435 -1.432 -1.472 1.00 84.38 82 GLN A O 1
ATOM 678 N N . MET A 1 83 ? -8.615 -0.932 -2.710 1.00 84.19 83 MET A N 1
ATOM 679 C CA . MET A 1 83 ? -8.532 0.469 -2.315 1.00 84.19 83 MET A CA 1
ATOM 680 C C . MET A 1 83 ? -9.737 1.275 -2.813 1.00 84.19 83 MET A C 1
ATOM 682 O O . MET A 1 83 ? -10.299 2.025 -2.027 1.00 84.19 83 MET A O 1
ATOM 686 N N . ASP A 1 84 ? -10.241 1.081 -4.039 1.00 81.38 84 ASP A N 1
ATOM 687 C CA . ASP A 1 84 ? -11.457 1.780 -4.508 1.00 81.38 84 ASP A CA 1
ATOM 688 C C . ASP A 1 84 ? -12.690 1.453 -3.648 1.00 81.38 84 ASP A C 1
ATOM 690 O O . ASP A 1 84 ? -13.540 2.314 -3.393 1.00 81.38 84 ASP A O 1
ATOM 694 N N . ILE A 1 85 ? -12.803 0.210 -3.170 1.00 82.12 85 ILE A N 1
ATOM 695 C CA . ILE A 1 85 ? -13.898 -0.171 -2.274 1.00 82.12 85 ILE A CA 1
ATOM 696 C C . ILE A 1 85 ? -13.682 0.434 -0.885 1.00 82.12 85 ILE A C 1
ATOM 698 O O . ILE A 1 85 ? -14.608 1.031 -0.333 1.00 82.12 85 ILE A O 1
ATOM 702 N N . LEU A 1 86 ? -12.462 0.346 -0.347 1.00 82.94 86 LEU A N 1
ATOM 703 C CA . LEU A 1 86 ? -12.107 0.913 0.953 1.00 82.94 86 LEU A CA 1
ATOM 704 C C . LEU A 1 86 ? -12.303 2.438 0.988 1.00 82.94 86 LEU A C 1
ATOM 706 O O . LEU A 1 86 ? -12.829 2.970 1.965 1.00 82.94 86 LEU A O 1
ATOM 710 N N . TRP A 1 87 ? -11.987 3.134 -0.107 1.00 80.62 87 TRP A N 1
ATOM 711 C CA . TRP A 1 87 ? -12.080 4.593 -0.248 1.00 80.62 87 TRP A CA 1
ATOM 712 C C . TRP A 1 87 ? -13.496 5.107 -0.019 1.00 80.62 87 TRP A C 1
ATOM 714 O O . TRP A 1 87 ? -13.703 6.163 0.579 1.00 80.62 87 TRP A O 1
ATOM 724 N N . LYS A 1 88 ? -14.495 4.335 -0.452 1.00 79.62 88 LYS A N 1
ATOM 725 C CA . LYS A 1 88 ? -15.914 4.668 -0.269 1.00 79.62 88 LYS A CA 1
ATOM 726 C C . LYS A 1 88 ? -16.339 4.588 1.202 1.00 79.62 88 LYS A C 1
ATOM 728 O O . LYS A 1 88 ? -17.343 5.199 1.569 1.00 79.62 88 LYS A O 1
ATOM 733 N N . CYS A 1 89 ? -15.581 3.873 2.035 1.00 79.56 89 CYS A N 1
ATOM 734 C CA . CYS A 1 89 ? -15.855 3.663 3.456 1.00 79.56 89 CYS A CA 1
ATOM 735 C C . CYS A 1 89 ? -15.100 4.625 4.388 1.00 79.56 89 CYS A C 1
ATOM 737 O O . CYS A 1 89 ? -15.560 4.838 5.508 1.00 79.56 89 CYS A O 1
ATOM 739 N N . LEU A 1 90 ? -13.978 5.213 3.956 1.00 81.12 90 LEU A N 1
ATOM 740 C CA . LEU A 1 90 ? -13.194 6.160 4.769 1.00 81.12 90 LEU A CA 1
ATOM 741 C C . LEU A 1 90 ? -13.966 7.464 5.031 1.00 81.12 90 LEU A C 1
ATOM 743 O O . LEU A 1 90 ? -14.779 7.828 4.195 1.00 81.12 90 LEU A O 1
ATOM 747 N N . PRO A 1 91 ? -13.765 8.208 6.128 1.00 84.31 91 PRO A N 1
ATOM 748 C CA . PRO A 1 91 ? -14.303 9.567 6.274 1.00 84.31 91 PRO A CA 1
ATOM 749 C C . PRO A 1 91 ? -13.720 10.537 5.237 1.00 84.31 91 PRO A C 1
ATOM 751 O O . PRO A 1 91 ? -12.666 10.265 4.670 1.00 84.31 91 PRO A O 1
ATOM 754 N N . HIS A 1 92 ? -14.395 11.664 4.988 1.00 81.94 92 HIS A N 1
ATOM 755 C CA . HIS A 1 92 ? -13.997 12.640 3.959 1.00 81.94 92 HIS A CA 1
ATOM 756 C C . HIS A 1 92 ? -12.571 13.163 4.162 1.00 81.94 92 HIS A C 1
ATOM 758 O O . HIS A 1 92 ? -11.810 13.220 3.203 1.00 81.94 92 HIS A O 1
ATOM 764 N N . GLU A 1 93 ? -12.172 13.415 5.408 1.00 82.44 93 GLU A N 1
ATOM 765 C CA . GLU A 1 93 ? -10.832 13.897 5.747 1.00 82.44 93 GLU A CA 1
ATOM 766 C C . GLU A 1 93 ? -9.706 12.872 5.494 1.00 82.44 93 GLU A C 1
ATOM 768 O O . GLU A 1 93 ? -8.534 13.236 5.506 1.00 82.44 93 GLU A O 1
ATOM 773 N N . PHE A 1 94 ? -10.051 11.603 5.241 1.00 81.44 94 PHE A N 1
ATOM 774 C CA . PHE A 1 94 ? -9.118 10.528 4.877 1.00 81.44 94 PHE A CA 1
ATOM 775 C C . PHE A 1 94 ? -9.291 10.090 3.412 1.00 81.44 94 PHE A C 1
ATOM 777 O O . PHE A 1 94 ? -8.957 8.962 3.049 1.00 81.44 94 PHE A O 1
ATOM 784 N N . ARG A 1 95 ? -9.839 10.963 2.557 1.00 75.44 95 ARG A N 1
ATOM 785 C CA . ARG A 1 95 ? -9.988 10.743 1.111 1.00 75.44 95 ARG A CA 1
ATOM 786 C C . ARG A 1 95 ? -9.250 11.832 0.333 1.00 75.44 95 ARG A C 1
ATOM 788 O O . ARG A 1 95 ? -9.288 12.999 0.699 1.00 75.44 95 ARG A O 1
ATOM 795 N N . LEU A 1 96 ? -8.653 11.459 -0.798 1.00 67.25 96 LEU A N 1
ATOM 796 C CA . LEU A 1 96 ? -8.154 12.407 -1.800 1.00 67.25 96 LEU A CA 1
ATOM 797 C C . LEU A 1 96 ? -9.280 12.663 -2.811 1.00 67.25 96 LEU A C 1
ATOM 799 O O . LEU A 1 96 ? -9.546 11.817 -3.665 1.00 67.25 96 LEU A O 1
ATOM 803 N N . GLU A 1 97 ? -10.001 13.782 -2.691 1.00 59.09 97 GLU A N 1
ATOM 804 C CA . GLU A 1 97 ? -11.108 14.104 -3.613 1.00 59.09 97 GLU A CA 1
ATOM 805 C C . GLU A 1 97 ? -10.637 14.423 -5.039 1.00 59.09 97 GLU A C 1
ATOM 807 O O . GLU A 1 97 ? -11.372 14.170 -5.996 1.00 59.09 97 GLU A O 1
ATOM 812 N N . GLU A 1 98 ? -9.413 14.933 -5.194 1.00 54.72 98 GLU A N 1
ATOM 813 C CA . GLU A 1 98 ? -8.906 15.446 -6.473 1.00 54.72 98 GLU A CA 1
ATOM 814 C C . GLU A 1 98 ? -8.367 14.354 -7.423 1.00 54.72 98 GLU A C 1
ATOM 816 O O . GLU A 1 98 ? -8.302 14.579 -8.629 1.00 54.72 98 GLU A O 1
ATOM 821 N N . ASP A 1 99 ? -8.114 13.129 -6.941 1.00 51.78 99 ASP A N 1
ATOM 822 C CA . ASP A 1 99 ? -7.373 12.102 -7.701 1.00 51.78 99 ASP A CA 1
ATOM 823 C C . ASP A 1 99 ? -8.201 10.889 -8.160 1.00 51.78 99 ASP A C 1
ATOM 825 O O . ASP A 1 99 ? -7.660 9.916 -8.693 1.00 51.78 99 ASP A O 1
ATOM 829 N N . ARG A 1 100 ? -9.535 10.912 -8.035 1.00 49.72 100 ARG A N 1
ATOM 830 C CA . ARG A 1 100 ? -10.367 9.737 -8.378 1.00 49.72 100 ARG A CA 1
ATOM 831 C C . ARG A 1 100 ? -10.169 9.245 -9.825 1.00 49.72 100 ARG A C 1
ATOM 833 O O . ARG A 1 100 ? -10.289 8.046 -10.074 1.00 49.72 100 ARG A O 1
ATOM 840 N N . LYS A 1 101 ? -9.836 10.147 -10.759 1.00 48.34 101 LYS A N 1
ATOM 841 C CA . LYS A 1 101 ? -9.522 9.816 -12.163 1.00 48.34 101 LYS A CA 1
ATOM 842 C C . LYS A 1 101 ? -8.177 9.095 -12.330 1.00 48.34 101 LYS A C 1
ATOM 844 O O . LYS A 1 101 ? -8.124 8.100 -13.048 1.00 48.34 101 LYS A O 1
ATOM 849 N N . LEU A 1 102 ? -7.131 9.541 -11.628 1.00 49.75 102 LEU A N 1
ATOM 850 C CA . LEU A 1 102 ? -5.787 8.942 -11.670 1.00 49.75 102 LEU A CA 1
ATOM 851 C C . LEU A 1 102 ? -5.753 7.548 -11.019 1.00 49.75 102 LEU A C 1
ATOM 853 O O . LEU A 1 102 ? -5.022 6.666 -11.460 1.00 49.75 102 LEU A O 1
ATOM 857 N N . TRP A 1 103 ? -6.601 7.322 -10.012 1.00 50.12 103 TRP A N 1
ATOM 858 C CA . TRP A 1 103 ? -6.692 6.055 -9.280 1.00 50.12 103 TRP A CA 1
ATOM 859 C C . TRP A 1 103 ? -7.379 4.910 -10.035 1.00 50.12 103 TRP A C 1
ATOM 861 O O . TRP A 1 103 ? -7.252 3.763 -9.611 1.00 50.12 103 TRP A O 1
ATOM 871 N N . THR A 1 104 ? -8.168 5.177 -11.084 1.00 54.59 104 THR A N 1
ATOM 872 C CA . THR A 1 104 ? -9.154 4.175 -11.535 1.00 54.59 104 THR A CA 1
ATOM 873 C C . THR A 1 104 ? -9.307 3.953 -13.027 1.00 54.59 104 THR A C 1
ATOM 875 O O . THR A 1 104 ? -9.730 2.856 -13.373 1.00 54.59 104 THR A O 1
ATOM 878 N N . GLU A 1 105 ? -9.001 4.903 -13.906 1.00 54.56 105 GLU A N 1
ATOM 879 C CA . GLU A 1 105 ? -9.140 4.668 -15.354 1.00 54.56 105 GLU A CA 1
ATOM 880 C C . GLU A 1 105 ? -7.773 4.408 -15.984 1.00 54.56 105 GLU A C 1
ATOM 882 O O . GLU A 1 105 ? -7.551 3.317 -16.486 1.00 54.56 105 GLU A O 1
ATOM 887 N N . GLU A 1 106 ? -6.795 5.301 -15.823 1.00 54.22 106 GLU A N 1
ATOM 888 C CA . GLU A 1 106 ? -5.453 5.100 -16.399 1.00 54.22 106 GLU A CA 1
ATOM 889 C C . GLU A 1 106 ? -4.685 3.935 -15.767 1.00 54.22 106 GLU A C 1
ATOM 891 O O . GLU A 1 106 ? -4.063 3.144 -16.476 1.00 54.22 106 GLU A O 1
ATOM 896 N N . ALA A 1 107 ? -4.745 3.793 -14.438 1.00 57.53 107 ALA A N 1
ATOM 897 C CA . ALA A 1 107 ? -4.153 2.645 -13.761 1.00 57.53 107 ALA A CA 1
ATOM 898 C C . ALA A 1 107 ? -4.883 1.352 -14.135 1.00 57.53 107 ALA A C 1
ATOM 900 O O . ALA A 1 107 ? -4.240 0.359 -14.435 1.00 57.53 107 ALA A O 1
ATOM 901 N N . ARG A 1 108 ? -6.218 1.343 -14.201 1.00 56.69 108 ARG A N 1
ATOM 902 C CA . ARG A 1 108 ? -6.975 0.127 -14.538 1.00 56.69 108 ARG A CA 1
ATOM 903 C C . ARG A 1 108 ? -6.803 -0.281 -15.998 1.00 56.69 108 ARG A C 1
ATOM 905 O O . ARG A 1 108 ? -6.599 -1.461 -16.252 1.00 56.69 108 ARG A O 1
ATOM 912 N N . ASP A 1 109 ? -6.863 0.663 -16.930 1.00 61.22 109 ASP A N 1
ATOM 913 C CA . ASP A 1 109 ? -6.729 0.415 -18.368 1.00 61.22 109 ASP A CA 1
ATOM 914 C C . ASP A 1 109 ? -5.282 0.072 -18.738 1.00 61.22 109 ASP A C 1
ATOM 916 O O . ASP A 1 109 ? -5.047 -0.814 -19.561 1.00 61.22 109 ASP A O 1
ATOM 920 N N . GLY A 1 110 ? -4.307 0.714 -18.084 1.00 59.81 110 GLY A N 1
ATOM 921 C CA . GLY A 1 110 ? -2.894 0.366 -18.198 1.00 59.81 110 GLY A CA 1
ATOM 922 C C . GLY A 1 110 ? -2.602 -1.018 -17.618 1.00 59.81 110 GLY A C 1
ATOM 923 O O . GLY A 1 110 ? -2.034 -1.861 -18.306 1.00 59.81 110 GLY A O 1
ATOM 924 N N . LEU A 1 111 ? -3.063 -1.300 -16.395 1.00 61.44 111 LEU A N 1
ATOM 925 C CA . LEU A 1 111 ? -2.869 -2.591 -15.723 1.00 61.44 111 LEU A CA 1
ATOM 926 C C . LEU A 1 111 ? -3.676 -3.734 -16.354 1.00 61.44 111 LEU A C 1
ATOM 928 O O . LEU A 1 111 ? -3.279 -4.890 -16.240 1.00 61.44 111 LEU A O 1
ATOM 932 N N . ALA A 1 112 ? -4.776 -3.458 -17.062 1.00 59.56 112 ALA A N 1
ATOM 933 C CA . ALA A 1 112 ? -5.541 -4.477 -17.789 1.00 59.56 112 ALA A CA 1
ATOM 934 C C . ALA A 1 112 ? -4.718 -5.162 -18.894 1.00 59.56 112 ALA A C 1
ATOM 936 O O . ALA A 1 112 ? -5.027 -6.293 -19.276 1.00 59.56 112 ALA A O 1
ATOM 937 N N . GLN A 1 113 ? -3.664 -4.500 -19.379 1.00 58.31 113 GLN A N 1
ATOM 938 C CA . GLN A 1 113 ? -2.708 -5.065 -20.333 1.00 58.31 113 GLN A CA 1
ATOM 939 C C . GLN A 1 113 ? -1.787 -6.108 -19.673 1.00 58.31 113 GLN A C 1
ATOM 941 O O . GLN A 1 113 ? -1.261 -6.987 -20.351 1.00 58.31 113 GLN A O 1
ATOM 946 N N . TYR A 1 114 ? -1.668 -6.071 -18.344 1.00 55.91 114 TYR A N 1
ATOM 947 C CA . TYR A 1 114 ? -0.878 -6.976 -17.514 1.00 55.91 114 TYR A CA 1
ATOM 948 C C . TYR A 1 114 ? -1.814 -7.990 -16.838 1.00 55.91 114 TYR A C 1
ATOM 950 O O . TYR A 1 114 ? -2.037 -7.977 -15.627 1.00 55.91 114 TYR A O 1
ATOM 958 N N . ASN A 1 115 ? -2.447 -8.864 -17.626 1.00 50.53 115 ASN A N 1
ATOM 959 C CA . ASN A 1 115 ? -3.272 -9.932 -17.057 1.00 50.53 115 ASN A CA 1
ATOM 960 C C . ASN A 1 115 ? -2.393 -10.957 -16.326 1.00 50.53 115 ASN A C 1
ATOM 962 O O . ASN A 1 115 ? -1.517 -11.572 -16.928 1.00 50.53 115 ASN A O 1
ATOM 966 N N . HIS A 1 116 ? -2.685 -11.188 -15.044 1.00 42.59 116 HIS A N 1
ATOM 967 C CA . HIS A 1 116 ? -2.063 -12.239 -14.244 1.00 42.59 116 HIS A CA 1
ATOM 968 C C . HIS A 1 116 ? -2.384 -13.618 -14.860 1.00 42.59 116 HIS A C 1
ATOM 970 O O . HIS A 1 116 ? -3.558 -13.993 -14.951 1.00 42.59 116 HIS A O 1
ATOM 976 N N . PRO A 1 117 ? -1.393 -14.439 -15.239 1.00 41.38 117 PRO A N 1
ATOM 977 C CA . PRO A 1 117 ? -1.636 -15.852 -15.472 1.00 41.38 117 PRO A CA 1
ATOM 978 C C . PRO A 1 117 ? -1.691 -16.520 -14.086 1.00 41.38 117 PRO A C 1
ATOM 980 O O . PRO A 1 117 ? -0.779 -16.330 -13.299 1.00 41.38 117 PRO A O 1
ATOM 983 N N . THR A 1 118 ? -2.789 -17.208 -13.739 1.00 39.97 118 THR A N 1
ATOM 984 C CA . THR A 1 118 ? -3.149 -17.892 -12.452 1.00 39.97 118 THR A CA 1
ATOM 985 C C . THR A 1 118 ? -2.015 -18.386 -11.518 1.00 39.97 118 THR A C 1
ATOM 987 O O . THR A 1 118 ? -0.896 -18.545 -11.968 1.00 39.97 118 THR A O 1
ATOM 990 N N . MET A 1 119 ? -2.282 -18.770 -10.252 1.00 38.03 119 MET A N 1
ATOM 991 C CA . MET A 1 119 ? -1.277 -19.279 -9.271 1.00 38.03 119 MET A CA 1
ATOM 992 C C . MET A 1 119 ? -0.209 -20.270 -9.804 1.00 38.03 119 MET A C 1
ATOM 994 O O . MET A 1 119 ? 0.907 -20.300 -9.296 1.00 38.03 119 MET A O 1
ATOM 998 N N . VAL A 1 120 ? -0.501 -21.049 -10.850 1.00 38.50 120 VAL A N 1
ATOM 999 C CA . VAL A 1 120 ? 0.463 -21.935 -11.542 1.00 38.50 120 VAL A CA 1
ATOM 1000 C C . VAL A 1 120 ? 1.616 -21.162 -12.221 1.00 38.50 120 VAL A C 1
ATOM 1002 O O . VAL A 1 120 ? 2.667 -21.721 -12.519 1.00 38.50 120 VAL A O 1
ATOM 1005 N N . SER A 1 121 ? 1.447 -19.859 -12.418 1.00 38.28 121 SER A N 1
ATOM 1006 C CA . SER A 1 121 ? 2.240 -18.990 -13.291 1.00 38.28 121 SER A CA 1
ATOM 1007 C C . SER A 1 121 ? 3.033 -17.918 -12.542 1.00 38.28 121 SER A C 1
ATOM 1009 O O . SER A 1 121 ? 3.777 -17.199 -13.185 1.00 38.28 121 SER A O 1
ATOM 1011 N N . LEU A 1 122 ? 2.943 -17.843 -11.210 1.00 40.88 122 LEU A N 1
ATOM 1012 C CA . LEU A 1 122 ? 3.949 -17.158 -10.378 1.00 40.88 122 LEU A CA 1
ATOM 1013 C C . LEU A 1 122 ? 5.188 -18.044 -10.182 1.00 40.88 122 LEU A C 1
ATOM 1015 O O . LEU A 1 122 ? 6.312 -17.560 -10.127 1.00 40.88 122 LEU A O 1
ATOM 1019 N N . ALA A 1 123 ? 5.000 -19.368 -10.167 1.00 38.31 123 ALA A N 1
ATOM 1020 C CA . ALA A 1 123 ? 6.105 -20.319 -10.093 1.00 38.31 123 ALA A CA 1
ATOM 1021 C C . ALA A 1 123 ? 6.885 -20.431 -11.418 1.00 38.31 123 ALA A C 1
ATOM 1023 O O . ALA A 1 123 ? 8.068 -20.755 -11.413 1.00 38.31 123 ALA A O 1
ATOM 1024 N N . LEU A 1 124 ? 6.244 -20.188 -12.567 1.00 34.59 124 LEU A N 1
ATOM 1025 C CA . LEU A 1 124 ? 6.837 -20.454 -13.884 1.00 34.59 124 LEU A CA 1
ATOM 1026 C C . LEU A 1 124 ? 7.907 -19.433 -14.331 1.00 34.59 124 LEU A C 1
ATOM 1028 O O . LEU A 1 124 ? 8.944 -19.899 -14.792 1.00 34.59 124 LEU A O 1
ATOM 1032 N N . PRO A 1 125 ? 7.753 -18.106 -14.166 1.00 39.88 125 PRO A N 1
ATOM 1033 C CA . PRO A 1 125 ? 8.794 -17.128 -14.494 1.00 39.88 125 PRO A CA 1
ATOM 1034 C C . PRO A 1 125 ? 10.039 -17.302 -13.618 1.00 39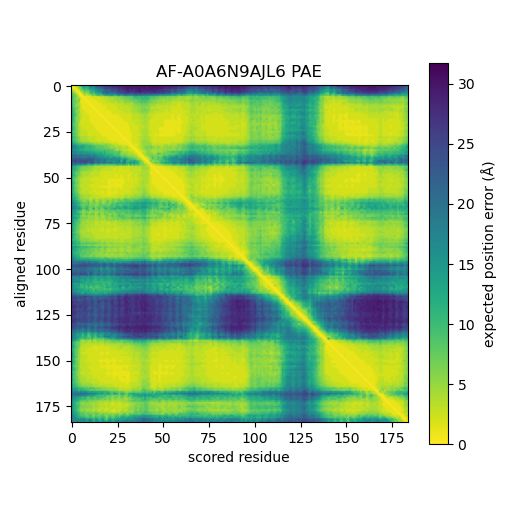.88 125 PRO A C 1
ATOM 1036 O O . PRO A 1 125 ? 11.155 -17.281 -14.134 1.00 39.88 125 PRO A O 1
ATOM 1039 N N . LEU A 1 126 ? 9.835 -17.593 -12.325 1.00 41.31 126 LEU A N 1
ATOM 1040 C CA . LEU A 1 126 ? 10.898 -17.864 -11.350 1.00 41.31 126 LEU A CA 1
ATOM 1041 C C . LEU A 1 126 ? 11.644 -19.186 -11.619 1.00 41.31 126 LEU A C 1
ATOM 1043 O O . LEU A 1 126 ? 12.806 -19.319 -11.247 1.00 41.31 126 LEU A O 1
ATOM 1047 N N . LEU A 1 127 ? 11.002 -20.166 -12.272 1.00 37.94 127 LEU A N 1
ATOM 1048 C CA . LEU A 1 127 ? 11.587 -21.489 -12.548 1.00 37.94 127 LEU A CA 1
ATOM 1049 C C . LEU A 1 127 ? 12.004 -21.711 -14.015 1.00 37.94 127 LEU A C 1
ATOM 1051 O O . LEU A 1 127 ? 12.728 -22.670 -14.285 1.00 37.94 127 LEU A O 1
ATOM 1055 N N . LYS A 1 128 ? 11.534 -20.895 -14.973 1.00 35.59 128 LYS A N 1
ATOM 1056 C CA . LYS A 1 128 ? 11.712 -21.129 -16.423 1.00 35.59 128 LYS A CA 1
ATOM 1057 C C . LYS A 1 128 ? 12.105 -19.906 -17.266 1.00 35.59 128 LYS A C 1
ATOM 1059 O O . LYS A 1 128 ? 12.164 -20.048 -18.484 1.00 35.59 128 LYS A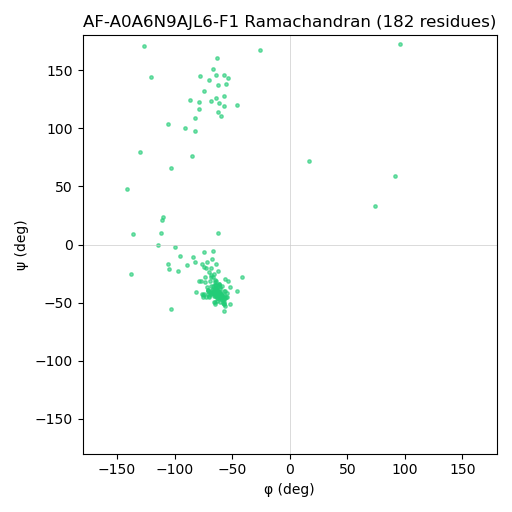 O 1
ATOM 1064 N N . GLY A 1 129 ? 12.445 -18.768 -16.658 1.00 38.50 129 GLY A N 1
ATOM 1065 C CA . GLY A 1 129 ? 13.092 -17.657 -17.369 1.00 38.50 129 GLY A CA 1
ATOM 1066 C C . GLY A 1 129 ? 12.142 -16.612 -17.959 1.00 38.50 129 GLY A C 1
ATOM 1067 O O . GLY A 1 129 ? 12.197 -16.360 -19.159 1.00 38.50 129 GLY A O 1
ATOM 1068 N N . GLY A 1 130 ? 11.327 -15.983 -17.105 1.00 44.81 130 GLY A N 1
ATOM 1069 C CA . GLY A 1 130 ? 10.621 -14.732 -17.425 1.00 44.81 130 GLY A CA 1
ATOM 1070 C C . GLY A 1 130 ? 9.177 -14.878 -17.919 1.00 44.81 130 GLY A C 1
ATOM 1071 O O . GLY A 1 130 ? 8.669 -15.985 -18.131 1.00 44.81 130 GLY A O 1
ATOM 1072 N N . PHE A 1 131 ? 8.492 -13.738 -18.055 1.00 46.34 131 PHE A N 1
ATOM 1073 C CA . PHE A 1 131 ? 7.185 -13.662 -18.717 1.00 46.34 131 PHE A CA 1
ATOM 1074 C C . PHE A 1 131 ? 7.424 -13.667 -20.226 1.00 46.34 131 PHE A C 1
ATOM 1076 O O . PHE A 1 131 ? 8.066 -12.769 -20.756 1.00 46.34 131 PHE A O 1
ATOM 1083 N N . GLY A 1 132 ? 6.943 -14.700 -20.922 1.00 42.19 132 GLY A N 1
ATOM 1084 C CA . GLY A 1 132 ? 7.061 -14.764 -22.379 1.00 42.19 132 GLY A CA 1
ATOM 1085 C C . GLY A 1 132 ? 6.418 -13.543 -23.039 1.00 42.19 132 GLY A C 1
ATOM 1086 O O . GLY A 1 132 ? 5.267 -13.240 -22.731 1.00 42.19 132 GLY A O 1
ATOM 1087 N N . ASP A 1 133 ? 7.189 -12.882 -23.908 1.00 39.31 133 ASP A N 1
ATOM 1088 C CA . ASP A 1 133 ? 6.838 -11.825 -24.866 1.00 39.31 133 ASP A CA 1
ATOM 1089 C C . ASP A 1 133 ? 5.492 -11.125 -24.615 1.00 39.31 133 ASP A C 1
ATOM 1091 O O . ASP A 1 133 ? 4.527 -11.273 -25.369 1.00 39.31 133 ASP A O 1
ATOM 1095 N N . VAL A 1 134 ? 5.434 -10.310 -23.563 1.00 42.84 134 VAL A N 1
ATOM 1096 C CA . VAL A 1 134 ? 4.512 -9.174 -23.552 1.00 42.84 134 VAL A CA 1
ATOM 1097 C C . VAL A 1 134 ? 5.235 -8.074 -24.329 1.00 42.84 134 VAL A C 1
ATOM 1099 O O . VAL A 1 134 ? 6.234 -7.552 -23.851 1.00 42.84 134 VAL A O 1
ATOM 1102 N N . GLU A 1 135 ? 4.778 -7.738 -25.541 1.00 38.84 135 GLU A N 1
ATOM 1103 C CA . GLU A 1 135 ? 5.397 -6.731 -26.441 1.00 38.84 135 GLU A CA 1
ATOM 1104 C C . GLU A 1 135 ? 5.431 -5.291 -25.868 1.00 38.84 135 GLU A C 1
ATOM 1106 O O . GLU A 1 135 ? 5.723 -4.331 -26.581 1.00 38.84 135 GLU A O 1
ATOM 1111 N N . VAL A 1 136 ? 5.108 -5.111 -24.587 1.00 45.81 136 VAL A N 1
ATOM 1112 C CA . VAL A 1 136 ? 5.052 -3.820 -23.910 1.00 45.81 136 VAL A CA 1
ATOM 1113 C C . VAL A 1 136 ? 6.263 -3.719 -22.998 1.00 45.81 136 VAL A C 1
ATOM 1115 O O . VAL A 1 136 ? 6.302 -4.335 -21.936 1.00 45.81 136 VAL A O 1
ATOM 1118 N N . GLU A 1 137 ? 7.257 -2.941 -23.424 1.00 49.84 137 GLU A N 1
ATOM 1119 C CA . GLU A 1 137 ? 8.408 -2.605 -22.591 1.00 49.84 137 GLU A CA 1
ATOM 1120 C C . GLU A 1 137 ? 7.898 -1.929 -21.302 1.00 49.84 137 GLU A C 1
ATOM 1122 O O . GLU A 1 137 ? 7.211 -0.904 -21.391 1.00 49.84 137 GLU A O 1
ATOM 1127 N N . PRO A 1 138 ? 8.157 -2.495 -20.107 1.00 53.72 138 PRO A N 1
ATOM 1128 C CA . PRO A 1 138 ? 7.659 -1.921 -18.868 1.00 53.72 138 PRO A CA 1
ATOM 1129 C C . PRO A 1 138 ? 8.255 -0.527 -18.665 1.00 53.72 138 PRO A C 1
ATOM 1131 O O . PRO A 1 138 ? 9.460 -0.354 -18.473 1.00 53.72 138 PRO A O 1
ATOM 1134 N N . ILE A 1 139 ? 7.396 0.490 -18.711 1.00 64.31 139 ILE A N 1
ATOM 1135 C CA . ILE A 1 139 ? 7.804 1.877 -18.515 1.00 64.31 139 ILE A CA 1
ATOM 1136 C C . ILE A 1 139 ? 7.891 2.114 -17.006 1.00 64.31 139 ILE A C 1
ATOM 1138 O O . ILE A 1 139 ? 6.878 2.388 -16.365 1.00 64.31 139 ILE A O 1
ATOM 1142 N N . TYR A 1 140 ? 9.100 2.037 -16.439 1.00 67.06 140 TYR A N 1
ATOM 1143 C CA . TYR A 1 140 ? 9.365 2.308 -15.016 1.00 67.06 140 TYR A CA 1
ATOM 1144 C C . TYR A 1 140 ? 8.677 3.588 -14.525 1.00 67.06 140 TYR A C 1
ATOM 1146 O O . TYR A 1 140 ? 8.090 3.593 -13.450 1.00 67.06 140 TYR A O 1
ATOM 1154 N N . LEU A 1 141 ? 8.668 4.650 -15.338 1.00 69.19 141 LEU A N 1
ATOM 1155 C CA . LEU A 1 141 ? 7.960 5.895 -15.029 1.00 69.19 141 LEU A CA 1
ATOM 1156 C C . LEU A 1 141 ? 6.470 5.682 -14.700 1.00 69.19 141 LEU A C 1
ATOM 1158 O O . LEU A 1 141 ? 5.952 6.287 -13.767 1.00 69.19 141 LEU A O 1
ATOM 1162 N N . GLN A 1 142 ? 5.776 4.818 -15.441 1.00 74.00 142 GLN A N 1
ATOM 1163 C CA . GLN A 1 142 ? 4.364 4.535 -15.199 1.00 74.00 142 GLN A CA 1
ATOM 1164 C C . GLN A 1 142 ? 4.175 3.72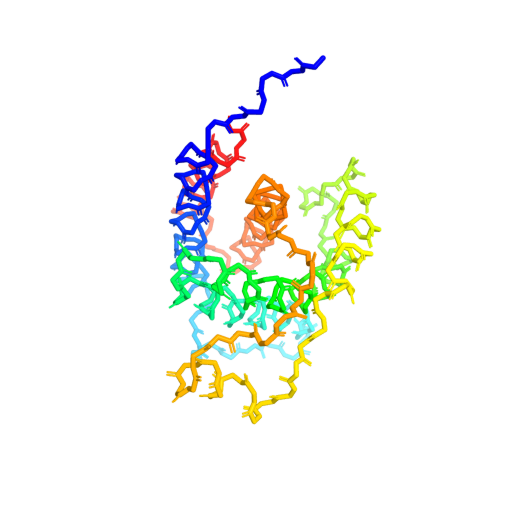3 -13.912 1.00 74.00 142 GLN A C 1
ATOM 1166 O O . GLN A 1 142 ? 3.274 4.017 -13.126 1.00 74.00 142 GLN A O 1
ATOM 1171 N N . THR A 1 143 ? 5.071 2.770 -13.645 1.00 76.06 143 THR A N 1
ATOM 1172 C CA . THR A 1 143 ? 5.094 2.028 -12.379 1.00 76.06 143 THR A CA 1
ATOM 1173 C C . THR A 1 143 ? 5.338 2.947 -11.184 1.00 76.06 143 THR A C 1
ATOM 1175 O O . THR A 1 143 ? 4.645 2.806 -10.183 1.00 76.06 143 THR A O 1
ATOM 1178 N N . VAL A 1 144 ? 6.243 3.925 -11.291 1.00 78.12 144 VAL A N 1
ATOM 1179 C CA . VAL A 1 144 ? 6.468 4.943 -10.248 1.00 78.12 144 VAL A CA 1
ATOM 1180 C C . VAL A 1 144 ? 5.191 5.736 -9.977 1.00 78.12 144 VAL A C 1
ATOM 1182 O O . VAL A 1 144 ? 4.818 5.911 -8.823 1.00 78.12 144 VAL A O 1
ATOM 1185 N N . VAL A 1 145 ? 4.479 6.175 -11.020 1.00 78.50 145 VAL A N 1
ATOM 1186 C CA . VAL A 1 145 ? 3.213 6.912 -10.857 1.00 78.50 145 VAL A CA 1
ATOM 1187 C C . VAL A 1 145 ? 2.157 6.060 -10.150 1.00 78.50 145 VAL A C 1
ATOM 1189 O O . VAL A 1 145 ? 1.466 6.548 -9.252 1.00 78.50 145 VAL A O 1
ATOM 1192 N N . TRP A 1 146 ? 2.030 4.783 -10.518 1.00 81.62 146 TRP A N 1
ATOM 1193 C CA . TRP A 1 146 ? 1.104 3.872 -9.846 1.00 81.62 146 TRP A CA 1
ATOM 1194 C C . TRP A 1 146 ? 1.501 3.641 -8.386 1.00 81.62 146 TRP A C 1
ATOM 1196 O O . TRP A 1 146 ? 0.694 3.854 -7.483 1.00 81.62 146 TRP A O 1
ATOM 1206 N N . LEU A 1 147 ? 2.758 3.292 -8.123 1.00 84.81 147 LEU A N 1
ATOM 1207 C CA . LEU A 1 147 ? 3.238 3.076 -6.761 1.00 84.81 147 LEU A CA 1
ATOM 1208 C C . LEU A 1 147 ? 3.082 4.331 -5.898 1.00 84.81 147 LEU A C 1
ATOM 1210 O O . LEU A 1 147 ? 2.557 4.229 -4.796 1.00 84.81 147 LEU A O 1
ATOM 1214 N N . GLY A 1 148 ? 3.431 5.514 -6.406 1.00 84.94 148 GLY A N 1
ATOM 1215 C CA . GLY A 1 148 ? 3.278 6.779 -5.685 1.00 84.94 148 GLY A CA 1
ATOM 1216 C C . GLY A 1 148 ? 1.824 7.076 -5.310 1.00 84.94 148 GLY A C 1
ATOM 1217 O O . GLY A 1 148 ? 1.529 7.424 -4.166 1.00 84.94 148 GLY A O 1
ATOM 1218 N N . ASN A 1 149 ? 0.881 6.867 -6.236 1.00 82.25 149 ASN A N 1
ATOM 1219 C CA . ASN A 1 149 ? -0.545 6.994 -5.927 1.00 82.25 149 ASN A CA 1
ATOM 1220 C C . ASN A 1 149 ? -0.984 5.969 -4.879 1.00 82.25 149 ASN A C 1
ATOM 1222 O O . ASN A 1 149 ? -1.661 6.325 -3.915 1.00 82.25 149 ASN A O 1
ATOM 1226 N N . PHE A 1 150 ? -0.574 4.711 -5.039 1.00 86.50 150 PHE A N 1
ATOM 1227 C CA . PHE A 1 150 ? -0.891 3.663 -4.081 1.00 86.50 150 PHE A CA 1
ATOM 1228 C C . PHE A 1 150 ? -0.374 4.003 -2.674 1.00 86.50 150 PHE A C 1
ATOM 1230 O O . PHE A 1 150 ? -1.166 3.983 -1.731 1.00 86.50 150 PHE A O 1
ATOM 1237 N N . ILE A 1 151 ? 0.899 4.389 -2.546 1.00 90.25 151 ILE A N 1
ATOM 1238 C CA . ILE A 1 151 ? 1.547 4.819 -1.297 1.00 90.25 151 ILE A CA 1
ATOM 1239 C C . ILE A 1 151 ? 0.716 5.905 -0.618 1.00 90.25 151 ILE A C 1
ATOM 1241 O O . ILE A 1 151 ? 0.332 5.750 0.540 1.00 90.25 151 ILE A O 1
ATOM 1245 N N . ARG A 1 152 ? 0.347 6.965 -1.348 1.00 86.31 152 ARG A N 1
ATOM 1246 C CA . ARG A 1 152 ? -0.433 8.080 -0.791 1.00 86.31 152 ARG A CA 1
ATOM 1247 C C . ARG A 1 152 ? -1.746 7.633 -0.183 1.00 86.31 152 ARG A C 1
ATOM 1249 O O . ARG A 1 152 ? -2.066 8.020 0.942 1.00 86.31 152 ARG A O 1
ATOM 1256 N N . GLY A 1 153 ? -2.527 6.840 -0.913 1.00 85.94 153 GLY A N 1
ATOM 1257 C CA . GLY A 1 153 ? -3.785 6.397 -0.339 1.00 85.94 153 GLY A CA 1
ATOM 1258 C C . GLY A 1 153 ? -3.549 5.412 0.786 1.00 85.94 153 GLY A C 1
ATOM 1259 O O . GLY A 1 153 ? -4.113 5.591 1.855 1.00 85.94 153 GLY A O 1
ATOM 1260 N N . TYR A 1 154 ? -2.671 4.429 0.624 1.00 91.12 154 TYR A N 1
ATOM 1261 C CA . TYR A 1 154 ? -2.438 3.456 1.683 1.00 91.12 154 TYR A CA 1
ATOM 1262 C C . TYR A 1 154 ? -2.028 4.123 3.005 1.00 91.12 154 TYR A C 1
ATOM 1264 O O . TYR A 1 154 ? -2.602 3.791 4.042 1.00 91.12 154 TYR A O 1
ATOM 1272 N N . SER A 1 155 ? -1.196 5.167 2.959 1.00 91.44 155 SER A N 1
ATOM 1273 C CA . SER A 1 155 ? -0.890 6.021 4.112 1.00 91.44 155 SER A CA 1
ATOM 1274 C C . SER A 1 155 ? -2.130 6.651 4.757 1.00 91.44 155 SER A C 1
ATOM 1276 O O . SER A 1 155 ? -2.278 6.599 5.976 1.00 91.44 155 SER A O 1
ATOM 1278 N N . LEU A 1 156 ? -3.063 7.207 3.975 1.00 89.06 156 LEU A N 1
ATOM 1279 C CA . LEU A 1 156 ? -4.313 7.779 4.503 1.00 89.06 156 LEU A CA 1
ATOM 1280 C C . LEU A 1 156 ? -5.222 6.723 5.142 1.00 89.06 156 LEU A C 1
ATOM 1282 O O . LEU A 1 156 ? -5.845 6.981 6.174 1.00 89.06 156 LEU A O 1
ATOM 1286 N N . ALA A 1 157 ? -5.290 5.526 4.558 1.00 90.56 157 ALA A N 1
ATOM 1287 C CA . ALA A 1 157 ? -6.044 4.423 5.145 1.00 90.56 157 ALA A CA 1
ATOM 1288 C C . ALA A 1 157 ? -5.424 3.946 6.463 1.00 90.56 157 ALA A C 1
ATOM 1290 O O . ALA A 1 157 ? -6.162 3.650 7.404 1.00 90.56 157 ALA A O 1
ATOM 1291 N N . LEU A 1 158 ? -4.091 3.904 6.549 1.00 92.94 158 LEU A N 1
ATOM 1292 C CA . LEU A 1 158 ? -3.374 3.581 7.781 1.00 92.94 158 LEU A CA 1
ATOM 1293 C C . LEU A 1 158 ? -3.549 4.666 8.847 1.00 92.94 158 LEU A C 1
ATOM 1295 O O . LEU A 1 158 ? -3.783 4.323 10.002 1.00 92.94 158 LEU A O 1
ATOM 1299 N N . ALA A 1 159 ? -3.550 5.949 8.474 1.00 90.81 159 ALA A N 1
ATOM 1300 C CA . ALA A 1 159 ? -3.865 7.042 9.396 1.00 90.81 159 ALA A CA 1
ATOM 1301 C C . ALA A 1 159 ? -5.280 6.886 9.976 1.00 90.81 159 ALA A C 1
ATOM 1303 O O . ALA A 1 159 ? -5.492 6.985 11.187 1.00 90.81 159 ALA A O 1
ATOM 1304 N N . TYR A 1 160 ? -6.262 6.556 9.130 1.00 89.81 160 TYR A N 1
ATOM 1305 C CA . TYR A 1 160 ? -7.616 6.282 9.605 1.00 89.81 160 TYR A CA 1
ATOM 1306 C C . TYR A 1 160 ? -7.680 5.044 10.509 1.00 89.81 160 TYR A C 1
ATOM 1308 O O . TYR A 1 160 ? -8.363 5.062 11.536 1.00 89.81 160 TYR A O 1
ATOM 1316 N N . LEU A 1 161 ? -6.965 3.973 10.159 1.00 90.38 161 LEU A N 1
ATOM 1317 C CA . LEU A 1 161 ? -6.872 2.771 10.983 1.00 90.38 161 LEU A CA 1
ATOM 1318 C C . LEU A 1 161 ? -6.278 3.084 12.362 1.00 90.38 161 LEU A C 1
ATOM 1320 O O . LEU A 1 161 ? -6.867 2.687 13.370 1.00 90.38 161 LEU A O 1
ATOM 1324 N N . ALA A 1 162 ? -5.180 3.840 12.413 1.00 90.75 162 ALA A N 1
ATOM 1325 C CA . ALA A 1 162 ? -4.550 4.280 13.652 1.00 90.75 162 ALA A CA 1
ATOM 1326 C C . ALA A 1 162 ? -5.519 5.101 14.506 1.00 90.75 162 ALA A C 1
ATOM 1328 O O . ALA A 1 162 ? -5.667 4.820 15.694 1.00 90.75 162 ALA A O 1
ATOM 1329 N N . ARG A 1 163 ? -6.269 6.028 13.901 1.00 89.25 163 ARG A N 1
ATOM 1330 C CA . ARG A 1 163 ? -7.311 6.805 14.588 1.00 89.25 163 ARG A CA 1
ATOM 1331 C C . ARG A 1 163 ? -8.420 5.939 15.170 1.00 89.25 163 ARG A C 1
ATOM 1333 O O . ARG A 1 163 ? -8.824 6.122 16.316 1.00 89.25 163 ARG A O 1
ATOM 1340 N N . VAL A 1 164 ? -8.928 4.981 14.397 1.00 87.50 164 VAL A N 1
ATOM 1341 C CA . VAL A 1 164 ? -9.996 4.075 14.851 1.00 87.50 164 VAL A CA 1
ATOM 1342 C C . VAL A 1 164 ? -9.526 3.176 15.997 1.00 87.50 164 VAL A C 1
ATOM 1344 O O . VAL A 1 164 ? -10.337 2.818 16.853 1.00 87.50 164 VAL A O 1
ATOM 1347 N N . LEU A 1 165 ? -8.242 2.812 16.017 1.00 87.19 165 LEU A N 1
ATOM 1348 C CA . LEU A 1 165 ? -7.656 1.912 17.012 1.00 87.19 165 LEU A CA 1
ATOM 1349 C C . LEU A 1 165 ? -6.899 2.633 18.143 1.00 87.19 165 LEU A C 1
ATOM 1351 O O . LEU A 1 165 ? -6.458 1.970 19.078 1.00 87.19 165 LEU A O 1
ATOM 1355 N N . GLY A 1 166 ? -6.800 3.966 18.109 1.00 85.94 166 GLY A N 1
ATOM 1356 C CA . GLY A 1 166 ? -6.146 4.776 19.143 1.00 85.94 166 GLY A CA 1
ATOM 1357 C C . GLY A 1 166 ? -4.612 4.704 19.143 1.00 85.94 166 GLY A C 1
ATOM 1358 O O . GLY A 1 166 ? -4.013 4.772 20.212 1.00 85.94 166 GLY A O 1
ATOM 1359 N N . ALA A 1 167 ? -3.982 4.557 17.973 1.00 84.31 167 ALA A N 1
ATOM 1360 C CA . ALA A 1 167 ? -2.534 4.369 17.789 1.00 84.31 167 ALA A CA 1
ATOM 1361 C C . ALA A 1 167 ? -1.811 5.573 17.126 1.00 84.31 167 ALA A C 1
ATOM 1363 O O . ALA A 1 167 ? -0.734 5.422 16.554 1.00 84.31 167 ALA A O 1
ATOM 1364 N N . GLU A 1 168 ? -2.399 6.771 17.166 1.00 80.38 168 GLU A N 1
ATOM 1365 C CA . GLU A 1 168 ? -1.986 7.947 16.368 1.00 80.38 168 GLU A CA 1
ATOM 1366 C C . GLU A 1 168 ? -0.578 8.494 16.710 1.00 80.38 168 GLU A C 1
ATOM 1368 O O . GLU A 1 168 ? 0.198 8.826 15.817 1.00 80.38 168 GLU A O 1
ATOM 1373 N N . SER A 1 169 ? -0.195 8.554 17.992 1.00 69.19 169 SER A N 1
ATOM 1374 C CA . SER A 1 169 ? 0.916 9.414 18.453 1.00 69.19 169 SER A CA 1
ATOM 1375 C C . SER A 1 169 ? 2.319 9.059 17.942 1.00 69.19 169 SER A C 1
ATOM 1377 O O . SER A 1 169 ? 3.184 9.931 17.906 1.00 69.19 169 SER A O 1
ATOM 1379 N N . GLU A 1 170 ? 2.567 7.799 17.585 1.00 71.00 170 GLU A N 1
ATOM 1380 C CA . GLU A 1 170 ? 3.848 7.331 17.018 1.00 71.00 170 GLU A CA 1
ATOM 1381 C C . GLU A 1 170 ? 3.749 7.070 15.504 1.00 71.00 170 GLU A C 1
ATOM 1383 O O . GLU A 1 170 ? 4.743 7.120 14.782 1.00 71.00 170 GLU A O 1
ATOM 1388 N N . THR A 1 171 ? 2.528 6.863 15.013 1.00 81.31 171 THR A N 1
ATOM 1389 C CA . THR A 1 171 ? 2.229 6.492 13.630 1.00 81.31 171 THR A CA 1
ATOM 1390 C C . THR A 1 171 ? 2.230 7.706 12.701 1.00 81.31 171 THR A C 1
ATOM 1392 O O . THR A 1 171 ? 2.754 7.643 11.588 1.00 81.31 171 THR A O 1
ATOM 1395 N N . ASP A 1 172 ? 1.678 8.832 13.157 1.00 80.25 172 ASP A N 1
ATOM 1396 C CA . ASP A 1 172 ? 1.438 9.998 12.303 1.00 80.25 172 ASP A CA 1
ATOM 1397 C C . ASP A 1 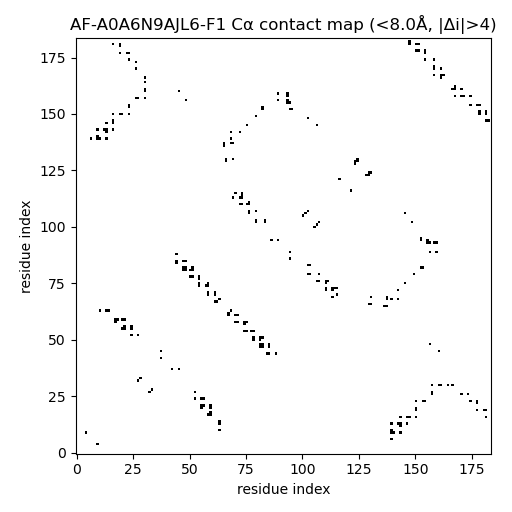172 ? 2.737 10.618 11.772 1.00 80.25 172 ASP A C 1
ATOM 1399 O O . ASP A 1 172 ? 2.811 11.011 10.609 1.00 80.25 172 ASP A O 1
ATOM 1403 N N . SER A 1 173 ? 3.795 10.663 12.587 1.00 81.88 173 SER A N 1
ATOM 1404 C CA . SER A 1 173 ? 5.093 11.214 12.174 1.00 81.88 173 SER A CA 1
ATOM 1405 C C . SER A 1 173 ? 5.767 10.366 11.090 1.00 81.88 173 SER A C 1
ATOM 1407 O O . SER A 1 173 ? 6.376 10.913 10.169 1.00 81.88 173 SER A O 1
ATOM 1409 N N . ARG A 1 174 ? 5.616 9.039 11.156 1.00 87.56 174 ARG A N 1
ATOM 1410 C CA . ARG A 1 174 ? 6.157 8.098 10.167 1.00 87.56 174 ARG A CA 1
ATOM 1411 C C . ARG A 1 174 ? 5.351 8.120 8.874 1.00 87.56 174 ARG A C 1
ATOM 1413 O O . ARG A 1 174 ? 5.941 8.194 7.800 1.00 87.56 174 ARG A O 1
ATOM 1420 N N . LEU A 1 175 ? 4.020 8.157 8.966 1.00 86.44 175 LEU A N 1
ATOM 1421 C CA . LEU A 1 175 ? 3.150 8.301 7.795 1.00 86.44 175 LEU A CA 1
ATOM 1422 C C . LEU A 1 175 ? 3.404 9.619 7.053 1.00 86.44 175 LEU A C 1
ATOM 1424 O O . LEU A 1 175 ? 3.478 9.618 5.826 1.00 86.44 175 LEU A O 1
ATOM 1428 N N . LEU A 1 176 ? 3.592 10.728 7.777 1.00 83.56 176 LEU A N 1
ATOM 1429 C CA . LEU A 1 176 ? 3.966 12.011 7.174 1.00 83.56 176 LEU A CA 1
ATOM 1430 C C . LEU A 1 176 ? 5.339 11.949 6.500 1.00 83.56 176 LEU A C 1
ATOM 1432 O O . LEU A 1 176 ? 5.482 12.448 5.390 1.00 83.56 176 LEU A O 1
ATOM 1436 N N . SER A 1 177 ? 6.321 11.285 7.117 1.00 85.44 177 SER A N 1
ATOM 1437 C CA . SER A 1 177 ? 7.639 11.085 6.502 1.00 85.44 177 SER A CA 1
ATOM 1438 C C . SER A 1 177 ? 7.550 10.311 5.182 1.00 85.44 177 SER A C 1
ATOM 1440 O O . SER A 1 177 ? 8.200 10.693 4.213 1.00 85.44 177 SER A O 1
ATOM 1442 N N . VAL A 1 178 ? 6.746 9.244 5.119 1.00 84.81 178 VAL A N 1
ATOM 1443 C CA . VAL A 1 178 ? 6.521 8.486 3.874 1.00 84.81 178 VAL A CA 1
ATOM 1444 C C . VAL A 1 178 ? 5.827 9.359 2.822 1.00 84.81 178 VAL A C 1
ATOM 1446 O O . VAL A 1 178 ? 6.229 9.395 1.659 1.00 84.81 178 VAL A O 1
ATOM 1449 N N . LEU A 1 179 ? 4.805 10.120 3.222 1.00 80.56 179 LEU A N 1
ATOM 1450 C CA . LEU A 1 179 ? 4.094 11.021 2.313 1.00 80.56 179 LEU A CA 1
ATOM 1451 C C . LEU A 1 179 ? 5.016 12.106 1.737 1.00 80.56 179 LEU A C 1
ATOM 1453 O O . LEU A 1 179 ? 5.006 12.316 0.527 1.00 80.56 179 LEU A O 1
ATOM 1457 N N . ASP A 1 180 ? 5.858 12.730 2.559 1.00 78.12 180 ASP A N 1
ATOM 1458 C CA . ASP A 1 180 ? 6.802 13.767 2.123 1.00 78.12 180 ASP A CA 1
ATOM 1459 C C . ASP A 1 180 ? 7.871 13.234 1.152 1.00 78.12 180 ASP A C 1
ATOM 1461 O O . ASP A 1 180 ? 8.333 13.975 0.276 1.00 78.12 180 ASP A O 1
ATOM 1465 N N . ASN A 1 181 ? 8.249 11.958 1.280 1.00 72.19 181 ASN A N 1
ATOM 1466 C CA . ASN A 1 181 ? 9.192 11.293 0.380 1.00 72.19 181 ASN A CA 1
ATOM 1467 C C . ASN A 1 181 ? 8.544 10.932 -0.966 1.00 72.19 181 ASN A C 1
ATOM 1469 O O . ASN A 1 181 ? 9.131 11.195 -2.012 1.00 72.19 181 ASN A O 1
ATOM 1473 N N . SER A 1 182 ? 7.308 10.427 -0.943 1.00 62.56 182 SER A N 1
ATOM 1474 C CA . SER A 1 182 ? 6.559 9.979 -2.132 1.00 62.56 182 SER A CA 1
ATOM 1475 C C . SER A 1 182 ? 6.010 11.103 -3.036 1.00 62.56 182 SER A C 1
ATOM 1477 O O . SER A 1 182 ? 5.431 10.838 -4.092 1.00 62.56 182 SER A O 1
ATOM 1479 N N . ILE A 1 183 ? 6.135 12.374 -2.630 1.00 52.81 183 ILE A N 1
ATOM 1480 C CA . ILE A 1 183 ? 5.683 13.556 -3.395 1.00 52.81 183 ILE A CA 1
ATOM 1481 C C . ILE A 1 183 ? 6.820 14.185 -4.235 1.00 52.81 183 ILE A C 1
ATOM 1483 O O . ILE A 1 183 ? 6.544 15.050 -5.070 1.00 52.81 183 ILE A O 1
ATOM 1487 N N . ARG A 1 184 ? 8.079 13.765 -4.049 1.00 46.94 184 ARG A N 1
ATOM 1488 C CA . ARG A 1 184 ? 9.261 14.329 -4.733 1.00 46.94 184 ARG A CA 1
ATOM 1489 C C . ARG A 1 184 ? 9.651 13.580 -6.000 1.00 46.94 184 ARG A C 1
ATOM 1491 O O . ARG A 1 184 ? 10.170 14.271 -6.907 1.00 46.94 184 ARG A O 1
#